Protein AF-A0A6A2FQJ4-F1 (afdb_monomer_lite)

Secondary structure (DSSP, 8-state):
--SHHHHHHHHHHHHHHHS----TT-----TTTT--------EEEEPP-TTGGG-TTT-S-EE-SEEETTSEEEEEPPSS-SEEEEEETTEEEEE-SSEEEEE-SS--EEEEEEEEEE----TTT-TT--SEEEEEEEEEEE---TT-GGG-TT-EEEEEEESSSTT-EEEEEEEEETTTTEEEEE-----TT--SEEEE-SSB--EEEEETTEEEEE--B--B-TTSEEEEEEEEB-SSS--EEEEEEEE----

Foldseek 3Di:
DPPVVVVVVVVVVVVVVVVPPPVPPPPPPPPQPPDDDDPDAKFWWFAQPPCCVVPPDDDRTDGAQEDELAGKIKIAADPQFPWKAKDKAPRGRVDTDNIDIDHHNAWPFKMKIKMWTAHDFPCVNPVPGPRIDMHIDIHTHDHFCQQPCQPPLQAAKFWFDWPVRPRDIFIKGWHADNVVRFIWIARPDDDVFDDRTFTADGLQGWGWDDDPFWTFTFGFHFGCHPQRKGKGWTWTCGPDRDIDTTTTTGRGDGD

Structure (mmCIF, N/CA/C/O backbone):
data_AF-A0A6A2FQJ4-F1
#
_entry.id   AF-A0A6A2FQJ4-F1
#
loop_
_atom_site.group_PDB
_atom_site.id
_atom_site.type_symbol
_atom_site.label_atom_id
_atom_site.label_alt_id
_atom_site.label_comp_id
_atom_site.label_asym_id
_atom_site.label_entity_id
_atom_site.label_seq_id
_atom_site.pdbx_PDB_ins_code
_atom_site.Cartn_x
_atom_site.Cartn_y
_atom_site.Cartn_z
_atom_site.occupancy
_atom_site.B_iso_or_equiv
_atom_site.auth_seq_id
_atom_site.auth_comp_id
_atom_site.auth_asym_id
_atom_site.auth_atom_id
_atom_site.pdbx_PDB_model_num
ATOM 1 N N . MET A 1 1 ? -86.679 31.285 -2.580 1.00 52.25 1 MET A N 1
ATOM 2 C CA . MET A 1 1 ? -85.971 31.043 -1.299 1.00 52.25 1 MET A CA 1
ATOM 3 C C . MET A 1 1 ? -85.397 29.621 -1.117 1.00 52.25 1 MET A C 1
ATOM 5 O O . MET A 1 1 ? -84.844 29.358 -0.065 1.00 52.25 1 MET A O 1
ATOM 9 N N . LYS A 1 2 ? -85.418 28.712 -2.115 1.00 51.59 2 LYS A N 1
ATOM 10 C CA . LYS A 1 2 ? -84.884 27.331 -1.966 1.00 51.59 2 LYS A CA 1
ATOM 11 C C . LYS A 1 2 ? -83.391 27.139 -2.310 1.00 51.59 2 LYS A C 1
ATOM 13 O O . LYS A 1 2 ? -82.840 26.091 -2.012 1.00 51.59 2 LYS A O 1
ATOM 18 N N . LYS A 1 3 ? -82.723 28.130 -2.920 1.00 51.97 3 LYS A N 1
ATOM 19 C CA . LYS A 1 3 ? -81.308 28.018 -3.341 1.00 51.97 3 LYS A CA 1
ATOM 20 C C . LYS A 1 3 ? -80.287 28.415 -2.261 1.00 51.97 3 LYS A C 1
ATOM 22 O O . LYS A 1 3 ? -79.132 28.033 -2.373 1.00 51.97 3 LYS A O 1
ATOM 27 N N . LEU A 1 4 ? -80.706 29.129 -1.211 1.00 47.09 4 LEU A N 1
ATOM 28 C CA . LEU A 1 4 ? -79.798 29.609 -0.158 1.00 47.09 4 LEU A CA 1
ATOM 29 C C . LEU A 1 4 ? -79.495 28.529 0.900 1.00 47.09 4 LEU A C 1
ATOM 31 O O . LEU A 1 4 ? -78.390 28.476 1.428 1.00 47.09 4 LEU A O 1
ATOM 35 N N . SER A 1 5 ? -80.436 27.611 1.149 1.00 52.94 5 SER A N 1
ATOM 36 C CA . SER A 1 5 ? -80.265 26.524 2.127 1.00 52.94 5 SER A CA 1
ATOM 37 C C . SER A 1 5 ? -79.313 25.418 1.659 1.00 52.94 5 SER A C 1
ATOM 39 O O . SER A 1 5 ? -78.669 24.787 2.487 1.00 52.94 5 SER A O 1
ATOM 41 N N . VAL A 1 6 ? -79.173 25.199 0.346 1.00 57.91 6 VAL A N 1
ATOM 42 C CA . VAL A 1 6 ? -78.272 24.162 -0.199 1.00 57.91 6 VAL A CA 1
ATOM 43 C C . VAL A 1 6 ? -76.804 24.605 -0.133 1.00 57.91 6 VAL A C 1
ATOM 45 O O . VAL A 1 6 ? -75.925 23.785 0.119 1.00 57.91 6 VAL A O 1
ATOM 48 N N . LEU A 1 7 ? -76.533 25.908 -0.276 1.00 55.91 7 LEU A N 1
ATOM 49 C CA . LEU A 1 7 ? -75.171 26.453 -0.235 1.00 55.91 7 LEU A CA 1
ATOM 50 C C . LEU A 1 7 ? -74.576 26.434 1.187 1.00 55.91 7 LEU A C 1
ATOM 52 O O . LEU A 1 7 ? -73.391 26.163 1.361 1.00 55.91 7 LEU A O 1
ATOM 56 N N . LEU A 1 8 ? -75.406 26.663 2.212 1.00 56.53 8 LEU A N 1
ATOM 57 C CA . LEU A 1 8 ? -74.969 26.655 3.615 1.00 56.53 8 LEU A CA 1
ATOM 58 C C . LEU A 1 8 ? -74.652 25.243 4.136 1.00 56.53 8 LEU A C 1
ATOM 60 O O . LEU A 1 8 ? -73.748 25.079 4.956 1.00 56.53 8 LEU A O 1
ATOM 64 N N . ILE A 1 9 ? -75.353 24.222 3.629 1.00 59.34 9 ILE A N 1
ATOM 65 C CA . ILE A 1 9 ? -75.093 22.815 3.969 1.00 59.34 9 ILE A CA 1
ATOM 66 C C . ILE A 1 9 ? -73.802 22.329 3.288 1.00 59.34 9 ILE A C 1
ATOM 68 O O . ILE A 1 9 ? -73.010 21.627 3.911 1.00 59.34 9 ILE A O 1
ATOM 72 N N . LEU A 1 10 ? -73.517 22.763 2.052 1.00 56.28 10 LEU A N 1
ATOM 73 C CA . LEU A 1 10 ? -72.263 22.402 1.377 1.00 56.28 10 LEU A CA 1
ATOM 74 C C . LEU A 1 10 ? -71.023 22.998 2.067 1.00 56.28 10 LEU A C 1
ATOM 76 O O . LEU A 1 10 ? -70.012 22.311 2.184 1.00 56.28 10 LEU A O 1
ATOM 80 N N . CYS A 1 11 ? -71.107 24.240 2.562 1.00 57.22 11 CYS A N 1
ATOM 81 C CA . CYS A 1 11 ? -70.005 24.878 3.295 1.00 57.22 11 CYS A CA 1
ATOM 82 C C . CYS A 1 11 ? -69.771 24.284 4.691 1.00 57.22 11 CYS A C 1
ATOM 84 O O . CYS A 1 11 ? -68.644 24.278 5.174 1.00 57.22 11 CYS A O 1
ATOM 86 N N . THR A 1 12 ? -70.807 23.776 5.362 1.00 57.75 12 THR A N 1
ATOM 87 C CA . THR A 1 12 ? -70.639 23.160 6.690 1.00 57.75 12 THR A CA 1
ATOM 88 C C . THR A 1 12 ? -70.089 21.739 6.599 1.00 57.75 12 THR A C 1
ATOM 90 O O . THR A 1 12 ? -69.267 21.359 7.430 1.00 57.75 12 THR A O 1
ATOM 93 N N . VAL A 1 13 ? -70.441 20.980 5.556 1.00 58.97 13 VAL A N 1
ATOM 94 C CA . VAL A 1 13 ? -69.863 19.647 5.317 1.00 58.97 13 VAL A CA 1
ATOM 95 C C . VAL A 1 13 ? -68.376 19.741 4.945 1.00 58.97 13 VAL A C 1
ATOM 97 O O . VAL A 1 13 ? -67.581 18.955 5.455 1.00 58.97 13 VAL A O 1
ATOM 100 N N . SER A 1 14 ? -67.952 20.731 4.151 1.00 57.91 14 SER A N 1
ATOM 101 C CA . SER A 1 14 ? -66.532 20.907 3.792 1.00 57.91 14 SER A CA 1
ATOM 102 C C . SER A 1 14 ? -65.644 21.359 4.962 1.00 57.91 14 SER A C 1
ATOM 104 O O . SER A 1 14 ? -64.485 20.951 5.033 1.00 57.91 14 SER A O 1
ATOM 106 N N . LEU A 1 15 ? -66.181 22.112 5.930 1.00 57.12 15 LEU A N 1
ATOM 107 C CA . LEU A 1 15 ? -65.459 22.473 7.159 1.00 57.12 15 LEU A CA 1
ATOM 108 C C . LEU A 1 15 ? -65.271 21.288 8.128 1.00 57.12 15 LEU A C 1
ATOM 110 O O . LEU A 1 15 ? -64.260 21.240 8.829 1.00 57.12 15 LEU A O 1
ATOM 114 N N . PHE A 1 16 ? -66.174 20.299 8.129 1.00 55.62 16 PHE A N 1
ATOM 115 C CA . PHE A 1 16 ? -66.009 19.077 8.931 1.00 55.62 16 PHE A CA 1
ATOM 116 C C . PHE A 1 16 ? -64.955 18.114 8.358 1.00 55.62 16 PHE A C 1
ATOM 118 O O . PHE A 1 16 ? -64.280 17.429 9.127 1.00 55.62 16 PHE A O 1
ATOM 125 N N . PHE A 1 17 ? -64.747 18.092 7.035 1.00 55.38 17 PHE A N 1
ATOM 126 C CA . PHE A 1 17 ? -63.688 17.277 6.421 1.00 55.38 17 PHE A CA 1
ATOM 127 C C . PHE A 1 17 ? -62.272 17.827 6.663 1.00 55.38 17 PHE A C 1
ATOM 129 O O . PHE A 1 17 ? -61.323 17.048 6.674 1.00 55.38 17 PHE A O 1
ATOM 136 N N . LEU A 1 18 ? -62.116 19.128 6.933 1.00 53.97 18 LEU A N 1
ATOM 137 C CA . LEU A 1 18 ? -60.808 19.730 7.231 1.00 53.97 18 LEU A CA 1
ATOM 138 C C . LEU A 1 18 ? -60.342 19.519 8.682 1.00 53.97 18 LEU A C 1
ATOM 140 O O . LEU A 1 18 ? -59.146 19.583 8.945 1.00 53.97 18 LEU A O 1
ATOM 144 N N . GLN A 1 19 ? -61.243 19.224 9.628 1.00 54.06 19 GLN A N 1
ATOM 145 C CA . GLN A 1 19 ? -60.862 18.974 11.029 1.00 54.06 19 GLN A CA 1
ATOM 146 C C . GLN A 1 19 ? -60.468 17.519 11.325 1.00 54.06 19 GLN A C 1
ATOM 148 O O . GLN A 1 19 ? -59.991 17.233 12.424 1.00 54.06 19 GLN A O 1
ATOM 153 N N . ASN A 1 20 ? -60.646 16.597 10.370 1.00 50.78 20 ASN A N 1
ATOM 154 C CA . ASN A 1 20 ? -60.347 15.177 10.576 1.00 50.78 20 ASN A CA 1
ATOM 155 C C . ASN A 1 20 ? -59.036 14.702 9.931 1.00 50.78 20 ASN A C 1
ATOM 157 O O . ASN A 1 20 ? -58.675 13.538 10.092 1.00 50.78 20 ASN A O 1
ATOM 161 N N . CYS A 1 21 ? -58.264 15.604 9.319 1.00 58.38 21 CYS A N 1
ATOM 162 C CA . CYS A 1 21 ? -56.831 15.394 9.112 1.00 58.38 21 CYS A CA 1
ATOM 163 C C . CYS A 1 21 ? -56.087 15.636 10.435 1.00 58.38 21 CYS A C 1
ATOM 165 O O . CYS A 1 21 ? -55.248 16.522 10.555 1.00 58.38 21 CYS A O 1
ATOM 167 N N . LYS A 1 22 ? -56.413 14.853 11.470 1.00 51.12 22 LYS A N 1
ATOM 168 C CA . LYS A 1 22 ? -55.392 14.531 12.464 1.00 51.12 22 LYS A CA 1
ATOM 169 C C . LYS A 1 22 ? -54.407 13.663 11.706 1.00 51.12 22 LYS A C 1
ATOM 171 O O . LYS A 1 22 ? -54.792 12.558 11.329 1.00 51.12 22 LYS A O 1
ATOM 176 N N . ASP A 1 23 ? -53.202 14.170 11.467 1.00 55.44 23 ASP A N 1
ATOM 177 C CA . ASP A 1 23 ? -52.057 13.386 11.006 1.00 55.44 23 ASP A CA 1
ATOM 178 C C . ASP A 1 23 ? -51.846 12.222 11.984 1.00 55.44 23 ASP A C 1
ATOM 180 O O . ASP A 1 23 ? -51.101 12.306 12.961 1.00 55.44 23 ASP A O 1
ATOM 184 N N . LYS A 1 24 ? -52.600 11.142 11.770 1.00 49.41 24 LYS A N 1
ATOM 185 C CA . LYS A 1 24 ? -52.588 9.939 12.598 1.00 49.41 24 LYS A CA 1
ATOM 186 C C . LYS A 1 24 ? -51.333 9.109 12.374 1.00 49.41 24 LYS A C 1
ATOM 188 O O . LYS A 1 24 ? -51.095 8.207 13.160 1.00 49.41 24 LYS A O 1
ATOM 193 N N . ASP A 1 25 ? -50.502 9.489 11.409 1.00 52.78 25 ASP A N 1
ATOM 194 C CA . ASP A 1 25 ? -49.262 8.806 11.074 1.00 52.78 25 ASP A CA 1
ATOM 195 C C . ASP A 1 25 ? -48.102 9.797 10.934 1.00 52.78 25 ASP A C 1
ATOM 197 O O . ASP A 1 25 ? -47.294 9.705 10.011 1.00 52.78 25 ASP A O 1
ATOM 201 N N . SER A 1 26 ? -47.943 10.723 11.889 1.00 55.56 26 SER A N 1
ATOM 202 C CA . SER A 1 26 ? -46.583 11.197 12.175 1.00 55.56 26 SER A CA 1
ATOM 203 C C . SER A 1 26 ? -45.839 10.048 12.855 1.00 55.56 26 SER A C 1
ATOM 205 O O . SER A 1 26 ? -45.642 10.024 14.070 1.00 55.56 26 SER A O 1
ATOM 207 N N . VAL A 1 27 ? -45.479 9.035 12.057 1.00 62.53 27 VAL A N 1
ATOM 208 C CA . VAL A 1 27 ? -44.474 8.043 12.423 1.00 62.53 27 VAL A CA 1
ATOM 209 C C . VAL A 1 27 ? -43.318 8.860 12.969 1.00 62.53 27 VAL A C 1
ATOM 211 O O . VAL A 1 27 ? -42.709 9.632 12.226 1.00 62.53 27 VAL A O 1
ATOM 214 N N . LYS A 1 28 ? -43.082 8.782 14.286 1.00 65.94 28 LYS A N 1
ATOM 215 C CA . LYS A 1 28 ? -41.934 9.453 14.893 1.00 65.94 28 LYS A CA 1
ATOM 216 C C . LYS A 1 28 ? -40.729 9.059 14.044 1.00 65.94 28 LYS A C 1
ATOM 218 O O . LYS A 1 28 ? -40.517 7.851 13.900 1.00 65.94 28 LYS A O 1
ATOM 223 N N . PRO A 1 29 ? -39.990 10.023 13.464 1.00 76.31 29 PRO A N 1
ATOM 224 C CA . PRO A 1 29 ? -38.824 9.698 12.663 1.00 76.31 29 PRO A CA 1
ATOM 225 C C . PRO A 1 29 ? -37.952 8.766 13.493 1.00 76.31 29 PRO A C 1
ATOM 227 O O . PRO A 1 29 ? -37.607 9.109 14.625 1.00 76.31 29 PRO A O 1
ATOM 230 N N . ASN A 1 30 ? -37.690 7.558 12.992 1.00 80.88 30 ASN A N 1
ATOM 231 C CA . ASN A 1 30 ? -36.818 6.629 13.692 1.00 80.88 30 ASN A CA 1
ATOM 232 C C . ASN A 1 30 ? -35.434 7.301 13.767 1.00 80.88 30 ASN A C 1
ATOM 234 O O . ASN A 1 30 ? -34.811 7.472 12.718 1.00 80.88 30 ASN A O 1
ATOM 238 N N . PRO A 1 31 ? -34.938 7.683 14.961 1.00 82.50 31 PRO A N 1
ATOM 239 C CA . PRO A 1 31 ? -33.678 8.419 15.097 1.00 82.50 31 PRO A CA 1
ATOM 240 C C . PRO A 1 31 ? -32.458 7.608 14.628 1.00 82.50 31 PRO A C 1
ATOM 242 O O . PRO A 1 31 ? -31.364 8.154 14.488 1.00 82.50 31 PRO A O 1
ATOM 245 N N . CYS A 1 32 ? -32.654 6.313 14.370 1.00 88.25 32 CYS A N 1
ATOM 246 C CA . CYS A 1 32 ? -31.643 5.367 13.930 1.00 88.25 32 CYS A CA 1
ATOM 247 C C . CYS A 1 32 ? -31.741 4.998 12.444 1.00 88.25 32 CYS A C 1
ATOM 249 O O . CYS A 1 32 ? -30.909 4.226 11.981 1.00 88.25 32 CYS A O 1
ATOM 251 N N . ALA A 1 33 ? -32.716 5.529 11.692 1.00 84.25 33 ALA A N 1
ATOM 252 C CA . ALA A 1 33 ? -32.930 5.161 10.286 1.00 84.25 33 ALA A CA 1
ATOM 253 C C . ALA A 1 33 ? -31.710 5.442 9.391 1.00 84.25 33 ALA A C 1
ATOM 255 O O . ALA A 1 33 ? -31.390 4.633 8.525 1.00 84.25 33 ALA A O 1
ATOM 256 N N . ASP A 1 34 ? -30.999 6.540 9.659 1.00 84.50 34 ASP A N 1
ATOM 257 C CA . ASP A 1 34 ? -29.827 6.967 8.881 1.00 84.50 34 ASP A CA 1
ATOM 258 C C . ASP A 1 34 ? -28.498 6.677 9.595 1.00 84.50 34 ASP A C 1
ATOM 260 O O . ASP A 1 34 ? -27.424 7.065 9.128 1.00 84.50 34 ASP A O 1
ATOM 264 N N . LYS A 1 35 ? -28.540 6.028 10.765 1.00 83.00 35 LYS A N 1
ATOM 265 C CA . LYS A 1 35 ? -27.321 5.661 11.486 1.00 83.00 35 LYS A CA 1
ATOM 266 C C . LYS A 1 35 ? -26.746 4.405 10.852 1.00 83.00 35 LYS A C 1
ATOM 268 O O . LYS A 1 35 ? -27.436 3.407 10.685 1.00 83.00 35 LYS A O 1
ATOM 273 N N . GLN A 1 36 ? -25.462 4.453 10.531 1.00 81.38 36 GLN A N 1
ATOM 274 C CA . GLN A 1 36 ? -24.694 3.301 10.085 1.00 81.38 36 GLN A CA 1
ATOM 275 C C . GLN A 1 36 ? -23.440 3.200 10.942 1.00 81.38 36 GLN A C 1
ATOM 277 O O . GLN A 1 36 ? -22.842 4.216 11.303 1.00 81.38 36 GLN A O 1
ATOM 282 N N . ILE A 1 37 ? -23.051 1.969 11.269 1.00 76.44 37 ILE A N 1
ATOM 283 C CA . ILE A 1 37 ? -21.723 1.699 11.814 1.00 76.44 37 ILE A CA 1
ATOM 284 C C . ILE A 1 37 ? -20.706 2.174 10.762 1.00 76.44 37 ILE A C 1
ATOM 286 O O . ILE A 1 37 ? -20.880 1.825 9.592 1.00 76.44 37 ILE A O 1
ATOM 290 N N . PRO A 1 38 ? -19.698 2.993 11.123 1.00 72.31 38 PRO A N 1
ATOM 291 C CA . PRO A 1 38 ? -18.708 3.477 10.169 1.00 72.31 38 PRO A CA 1
ATOM 292 C C . PRO A 1 38 ? -18.067 2.315 9.404 1.00 72.31 38 PRO A C 1
ATOM 294 O O . PRO A 1 38 ? -17.340 1.506 9.972 1.00 72.31 38 PRO A O 1
ATOM 297 N N . LEU A 1 39 ? -18.337 2.237 8.101 1.00 67.75 39 LEU A N 1
ATOM 298 C CA . LEU A 1 39 ? -17.682 1.297 7.197 1.00 67.75 39 LEU A CA 1
ATOM 299 C C . LEU A 1 39 ? -16.388 1.948 6.703 1.00 67.75 39 LEU A C 1
ATOM 301 O O . LEU A 1 39 ? -16.348 2.579 5.649 1.00 67.75 39 LEU A O 1
ATOM 305 N N . GLY A 1 40 ? -15.346 1.868 7.526 1.00 78.00 40 GLY A N 1
ATOM 306 C CA . GLY A 1 40 ? -13.976 2.159 7.112 1.00 78.00 40 GLY A CA 1
ATOM 307 C C . GLY A 1 40 ? -13.259 0.894 6.643 1.00 78.00 40 GLY A C 1
ATOM 308 O O . GLY A 1 40 ? -13.693 -0.216 6.930 1.00 78.00 40 GLY A O 1
ATOM 309 N N . ASP A 1 41 ? -12.137 1.058 5.953 1.00 90.88 41 ASP A N 1
ATOM 310 C CA . ASP A 1 41 ? -11.158 -0.010 5.741 1.00 90.88 41 ASP A CA 1
ATOM 311 C C . ASP A 1 41 ? -9.758 0.571 5.978 1.00 90.88 41 ASP A C 1
ATOM 313 O O . ASP A 1 41 ? -9.567 1.793 5.961 1.00 90.88 41 ASP A O 1
ATOM 317 N N . ILE A 1 42 ? -8.780 -0.294 6.228 1.00 94.31 42 ILE A N 1
ATOM 318 C CA . ILE A 1 42 ? -7.376 0.107 6.296 1.00 94.31 42 ILE A CA 1
ATOM 319 C C . ILE A 1 42 ? -6.782 0.189 4.896 1.00 94.31 42 ILE A C 1
ATOM 321 O O . ILE A 1 42 ? -7.117 -0.597 4.013 1.00 94.31 42 ILE A O 1
ATOM 325 N N . ILE A 1 43 ? -5.847 1.111 4.701 1.00 93.00 43 ILE A N 1
ATOM 326 C CA . ILE A 1 43 ? -5.092 1.227 3.454 1.00 93.00 43 ILE A CA 1
ATOM 327 C C . ILE A 1 43 ? -3.641 0.859 3.751 1.00 93.00 43 ILE A C 1
ATOM 329 O O . ILE A 1 43 ? -3.031 1.391 4.681 1.00 93.00 43 ILE A O 1
ATOM 333 N N . LEU A 1 44 ? -3.107 -0.068 2.961 1.00 92.00 44 LEU A N 1
ATOM 334 C CA . LEU A 1 44 ? -1.692 -0.420 2.939 1.00 92.00 44 LEU A CA 1
ATOM 335 C C . LEU A 1 44 ? -1.114 0.197 1.681 1.00 92.00 44 LEU A C 1
ATOM 337 O O . LEU A 1 44 ? -1.581 -0.121 0.595 1.00 92.00 44 LEU A O 1
ATOM 341 N N . ALA A 1 45 ? -0.171 1.118 1.815 1.00 87.81 45 ALA A N 1
ATOM 342 C CA . ALA A 1 45 ? 0.280 1.903 0.686 1.00 87.81 45 ALA A CA 1
ATOM 343 C C . ALA A 1 45 ? 1.783 2.141 0.676 1.00 87.81 45 ALA A C 1
ATOM 345 O O . ALA A 1 45 ? 2.434 2.202 1.714 1.00 87.81 45 ALA A O 1
ATOM 346 N N . GLU A 1 46 ? 2.314 2.351 -0.517 1.00 81.25 46 GLU A N 1
ATOM 347 C CA . GLU A 1 46 ? 3.653 2.876 -0.723 1.00 81.25 46 GLU A CA 1
ATOM 348 C C . GLU A 1 46 ? 3.560 4.375 -1.030 1.00 81.25 46 GLU A C 1
ATOM 350 O O . GLU A 1 46 ? 2.667 4.825 -1.762 1.00 81.25 46 GLU A O 1
ATOM 355 N N . LYS A 1 47 ? 4.489 5.159 -0.476 1.00 75.25 47 LYS A N 1
ATOM 356 C CA . LYS A 1 47 ? 4.711 6.532 -0.925 1.00 75.25 47 LYS A CA 1
ATOM 357 C C . LYS A 1 47 ? 5.753 6.510 -2.049 1.00 75.25 47 LYS A C 1
ATOM 359 O O . LYS A 1 47 ? 6.841 5.981 -1.820 1.00 75.25 47 LYS A O 1
ATOM 364 N N . PRO A 1 48 ? 5.474 7.092 -3.233 1.00 61.62 48 PRO A N 1
ATOM 365 C CA . PRO A 1 48 ? 6.493 7.277 -4.259 1.00 61.62 48 PRO A CA 1
ATOM 366 C C . PRO A 1 48 ? 7.718 7.951 -3.649 1.00 61.62 48 PRO A C 1
ATOM 368 O O . PRO A 1 48 ? 7.569 8.947 -2.952 1.00 61.62 48 PRO A O 1
ATOM 371 N N . GLY A 1 49 ? 8.908 7.388 -3.879 1.00 62.50 49 GLY A N 1
ATOM 372 C CA . GLY A 1 49 ? 10.170 7.883 -3.324 1.00 62.50 49 GLY A CA 1
ATOM 373 C C . GLY A 1 49 ? 10.578 9.272 -3.844 1.00 62.50 49 GLY A C 1
ATOM 374 O O . GLY A 1 49 ? 9.804 10.223 -3.826 1.00 62.50 49 GLY A O 1
ATOM 375 N N . LEU A 1 50 ? 11.817 9.407 -4.327 1.00 53.09 50 LEU A N 1
ATOM 376 C CA . LEU A 1 50 ? 12.476 10.682 -4.689 1.00 53.09 50 LEU A CA 1
ATOM 377 C C . LEU A 1 50 ? 11.735 11.579 -5.709 1.00 53.09 50 LEU A C 1
ATOM 379 O O . LEU A 1 50 ? 12.165 12.702 -5.954 1.00 53.09 50 LEU A O 1
ATOM 383 N N . PHE A 1 51 ? 10.628 11.113 -6.285 1.00 53.94 51 PHE A N 1
ATOM 384 C CA . PHE A 1 51 ? 9.833 11.827 -7.282 1.00 53.94 51 PHE A CA 1
ATOM 385 C C . PHE A 1 51 ? 8.456 12.276 -6.778 1.00 53.94 51 PHE A C 1
ATOM 387 O O . PHE A 1 51 ? 7.680 12.808 -7.569 1.00 53.94 51 PHE A O 1
ATOM 394 N N . ALA A 1 52 ? 8.143 12.118 -5.484 1.00 53.84 52 ALA A N 1
ATOM 395 C CA . ALA A 1 52 ? 6.874 12.569 -4.896 1.00 53.84 52 ALA A CA 1
ATOM 396 C C . ALA A 1 52 ? 6.548 14.039 -5.223 1.00 53.84 52 ALA A C 1
ATOM 398 O O . ALA A 1 52 ? 5.400 14.371 -5.514 1.00 53.84 52 ALA A O 1
ATOM 399 N N . ASP A 1 53 ? 7.566 14.904 -5.264 1.00 55.09 53 ASP A N 1
ATOM 400 C CA . ASP A 1 53 ? 7.415 16.329 -5.581 1.00 55.09 53 ASP A CA 1
ATOM 401 C C . ASP A 1 53 ? 6.977 16.599 -7.031 1.00 55.09 53 ASP A C 1
ATOM 403 O O . ASP A 1 53 ? 6.497 17.694 -7.335 1.00 55.09 53 ASP A O 1
ATOM 407 N N . TRP A 1 54 ? 7.139 15.628 -7.939 1.00 52.50 54 TRP A N 1
ATOM 408 C CA . TRP A 1 54 ? 6.717 15.739 -9.341 1.00 52.50 54 TRP A CA 1
ATOM 409 C C . TRP A 1 54 ? 5.248 15.304 -9.509 1.00 52.50 54 TRP A C 1
ATOM 411 O O . TRP A 1 54 ? 4.601 15.693 -10.478 1.00 52.50 54 TRP A O 1
ATOM 421 N N . TYR A 1 55 ? 4.678 14.604 -8.520 1.00 53.47 55 TYR A N 1
ATOM 422 C CA . TYR A 1 55 ? 3.283 14.148 -8.462 1.00 53.47 55 TYR A CA 1
ATOM 423 C C . TYR A 1 55 ? 2.361 15.120 -7.707 1.00 53.47 55 TYR A C 1
ATOM 425 O O . TYR A 1 55 ? 1.482 14.701 -6.953 1.00 53.47 55 TYR A O 1
ATOM 433 N N . LYS A 1 56 ? 2.499 16.433 -7.928 1.00 53.53 56 LYS A N 1
ATOM 434 C CA . LYS A 1 56 ? 1.718 17.493 -7.246 1.00 53.53 56 LYS A CA 1
ATOM 435 C C . LYS A 1 56 ? 0.186 17.453 -7.440 1.00 53.53 56 LYS A C 1
ATOM 437 O O . LYS A 1 56 ? -0.485 18.403 -7.052 1.00 53.53 56 LYS A O 1
ATOM 442 N N . GLY A 1 57 ? -0.380 16.402 -8.035 1.00 52.03 57 GLY A N 1
ATOM 443 C CA . GLY A 1 57 ? -1.768 16.383 -8.492 1.00 52.03 57 GLY A CA 1
ATOM 444 C C . GLY A 1 57 ? -2.700 15.351 -7.865 1.00 52.03 57 GLY A C 1
ATOM 445 O O . GLY A 1 57 ? -3.837 15.708 -7.581 1.00 52.03 57 GLY A O 1
ATOM 446 N N . GLU A 1 58 ? -2.311 14.076 -7.708 1.00 56.28 58 GLU A N 1
ATOM 447 C CA . GLU A 1 58 ? -3.366 13.041 -7.778 1.00 56.28 58 GLU A CA 1
ATOM 448 C C . GLU A 1 58 ? -3.356 11.894 -6.761 1.00 56.28 58 GLU A C 1
ATOM 450 O O . GLU A 1 58 ? -4.397 11.252 -6.644 1.00 56.28 58 GLU A O 1
ATOM 455 N N . LYS A 1 59 ? -2.282 11.645 -5.994 1.00 60.59 59 LYS A N 1
ATOM 456 C CA . LYS A 1 59 ? -2.274 10.750 -4.810 1.00 60.59 59 LYS A CA 1
ATOM 457 C C . LYS A 1 59 ? -0.896 10.753 -4.143 1.00 60.59 59 LYS A C 1
ATOM 459 O O . LYS A 1 59 ? 0.099 10.489 -4.804 1.00 60.59 59 LYS A O 1
ATOM 464 N N . GLU A 1 60 ? -0.840 11.010 -2.834 1.00 68.56 60 GLU A N 1
ATOM 465 C CA . GLU A 1 60 ? 0.404 10.888 -2.045 1.00 68.56 60 GLU A CA 1
ATOM 466 C C . GLU A 1 60 ? 0.772 9.418 -1.767 1.00 68.56 60 GLU A C 1
ATOM 468 O O . GLU A 1 60 ? 1.929 9.102 -1.509 1.00 68.56 60 GLU A O 1
ATOM 473 N N . PHE A 1 61 ? -0.208 8.515 -1.846 1.00 74.75 61 PHE A N 1
ATOM 474 C CA . PHE A 1 61 ? -0.082 7.110 -1.477 1.00 74.75 61 PHE A CA 1
ATOM 475 C C . PHE A 1 61 ? -0.751 6.218 -2.518 1.00 74.75 61 PHE A C 1
ATOM 477 O O . PHE A 1 61 ? -1.841 6.532 -3.010 1.00 74.75 61 PHE A O 1
ATOM 484 N N . PHE A 1 62 ? -0.124 5.082 -2.806 1.00 74.69 62 PHE A N 1
ATOM 485 C CA . PHE A 1 62 ? -0.650 4.069 -3.714 1.00 74.69 62 PHE A CA 1
ATOM 486 C C . PHE A 1 62 ? -0.882 2.784 -2.945 1.00 74.69 62 PHE A C 1
ATOM 488 O O . PHE A 1 62 ? 0.045 2.278 -2.323 1.00 74.69 62 PHE A O 1
ATOM 495 N N . GLU A 1 63 ? -2.118 2.286 -2.959 1.00 80.94 63 GLU A N 1
ATOM 496 C CA . GLU A 1 63 ? -2.460 1.044 -2.271 1.00 80.94 63 GLU A CA 1
ATOM 497 C C . GLU A 1 63 ? -1.731 -0.141 -2.916 1.00 80.94 63 GLU A C 1
ATOM 499 O O . GLU A 1 63 ? -1.730 -0.274 -4.141 1.00 80.94 63 GLU A O 1
ATOM 504 N N . VAL A 1 64 ? -1.112 -0.979 -2.088 1.00 79.12 64 VAL A N 1
ATOM 505 C CA . VAL A 1 64 ? -0.298 -2.124 -2.502 1.00 79.12 64 VAL A CA 1
ATOM 506 C C . VAL A 1 64 ? -0.649 -3.357 -1.675 1.00 79.12 64 VAL A C 1
ATOM 508 O O . VAL A 1 64 ? -0.985 -3.266 -0.494 1.00 79.12 64 VAL A O 1
ATOM 511 N N . ASP A 1 65 ? -0.534 -4.527 -2.294 1.00 80.56 65 ASP A N 1
ATOM 512 C CA . ASP A 1 65 ? -0.620 -5.840 -1.644 1.00 80.56 65 ASP A CA 1
ATOM 513 C C . ASP A 1 65 ? 0.742 -6.560 -1.599 1.00 80.56 65 ASP A C 1
ATOM 515 O O . ASP A 1 65 ? 0.885 -7.593 -0.940 1.00 80.56 65 ASP A O 1
ATOM 519 N N . LYS A 1 66 ? 1.767 -5.972 -2.228 1.00 82.50 66 LYS A N 1
ATOM 520 C CA . LYS A 1 66 ? 3.164 -6.404 -2.183 1.00 82.50 66 LYS A CA 1
ATOM 521 C C . LYS A 1 66 ? 4.090 -5.209 -1.995 1.00 82.50 66 LYS A C 1
ATOM 523 O O . LYS A 1 66 ? 3.863 -4.154 -2.579 1.00 82.50 66 LYS A O 1
ATOM 528 N N . ILE A 1 67 ? 5.158 -5.379 -1.223 1.00 81.88 67 ILE A N 1
ATOM 529 C CA . ILE A 1 67 ? 6.173 -4.341 -1.021 1.00 81.88 67 ILE A CA 1
ATOM 530 C C . ILE A 1 67 ? 7.572 -4.949 -0.956 1.00 81.88 67 ILE A C 1
ATOM 532 O O . ILE A 1 67 ? 7.763 -6.030 -0.399 1.00 81.88 67 ILE A O 1
ATOM 536 N N . ASN A 1 68 ? 8.566 -4.252 -1.506 1.00 78.56 68 ASN A N 1
ATOM 537 C CA . ASN A 1 68 ? 9.956 -4.659 -1.330 1.00 78.56 68 ASN A CA 1
ATOM 538 C C . ASN A 1 68 ? 10.425 -4.448 0.106 1.00 78.56 68 ASN A C 1
ATOM 540 O O . ASN A 1 68 ? 10.144 -3.419 0.718 1.00 78.56 68 ASN A O 1
ATOM 544 N N . ASP A 1 69 ? 11.283 -5.350 0.567 1.00 75.94 69 ASP A N 1
ATOM 545 C CA . ASP A 1 69 ? 11.984 -5.294 1.852 1.00 75.94 69 ASP A CA 1
ATOM 546 C C . ASP A 1 69 ? 12.981 -4.127 2.022 1.00 75.94 69 ASP A C 1
ATOM 548 O O . ASP A 1 69 ? 13.815 -4.156 2.912 1.00 75.94 69 ASP A O 1
ATOM 552 N N . TYR A 1 70 ? 12.935 -3.121 1.150 1.00 76.81 70 TYR A N 1
ATOM 553 C CA . TYR A 1 70 ? 13.736 -1.896 1.217 1.00 76.81 70 TYR A CA 1
ATOM 554 C C . TYR A 1 70 ? 12.859 -0.635 1.165 1.00 76.81 70 TYR A C 1
ATOM 556 O O . TYR A 1 70 ? 13.356 0.486 1.254 1.00 76.81 70 TYR A O 1
ATOM 564 N N . LEU A 1 71 ? 11.549 -0.807 0.974 1.00 77.56 71 LEU A N 1
ATOM 565 C CA . LEU A 1 71 ? 10.594 0.284 0.844 1.00 77.56 71 LEU A CA 1
ATOM 566 C C . LEU A 1 71 ? 9.788 0.446 2.131 1.00 77.56 71 LEU A C 1
ATOM 568 O O . LEU A 1 71 ? 9.616 -0.484 2.921 1.00 77.56 71 LEU A O 1
ATOM 572 N N . THR A 1 72 ? 9.289 1.662 2.329 1.00 86.38 72 THR A N 1
ATOM 573 C CA . THR A 1 72 ? 8.454 2.012 3.475 1.00 86.38 72 THR A CA 1
ATOM 574 C C . THR A 1 72 ? 7.000 1.666 3.187 1.00 86.38 72 THR A C 1
ATOM 576 O O . THR A 1 72 ? 6.389 2.223 2.273 1.00 86.38 72 THR A O 1
ATOM 579 N N . LEU A 1 73 ? 6.419 0.796 4.011 1.00 90.75 73 LEU A N 1
ATOM 580 C CA . LEU A 1 73 ? 4.984 0.545 4.013 1.00 90.75 73 LEU A CA 1
ATOM 581 C C . LEU A 1 73 ? 4.286 1.579 4.896 1.00 90.75 73 LEU A C 1
ATOM 583 O O . LEU A 1 73 ? 4.560 1.686 6.093 1.00 90.75 73 LEU A O 1
ATOM 587 N N . HIS A 1 74 ? 3.334 2.296 4.317 1.00 93.31 74 HIS A N 1
ATOM 588 C CA . HIS A 1 74 ? 2.416 3.181 5.015 1.00 93.31 74 HIS A CA 1
ATOM 589 C C . HIS A 1 74 ? 1.121 2.432 5.335 1.00 93.31 74 HIS A C 1
ATOM 591 O O . HIS A 1 74 ? 0.450 1.906 4.452 1.00 93.31 74 HIS A O 1
ATOM 597 N N . MET A 1 75 ? 0.759 2.400 6.613 1.00 95.62 75 MET A N 1
ATOM 598 C CA . MET A 1 75 ? -0.483 1.823 7.121 1.00 95.62 75 MET A CA 1
ATOM 599 C C . MET A 1 75 ? -1.390 2.970 7.561 1.00 95.62 75 MET A C 1
ATOM 601 O O . MET A 1 75 ? -1.048 3.723 8.476 1.00 95.62 75 MET A O 1
ATOM 605 N N . ILE A 1 76 ? -2.527 3.133 6.892 1.00 95.62 76 ILE A N 1
ATOM 606 C CA . ILE A 1 76 ? -3.431 4.271 7.077 1.00 95.62 76 ILE A CA 1
ATOM 607 C C . ILE A 1 76 ? -4.754 3.749 7.630 1.00 95.62 76 ILE A C 1
ATOM 609 O O . ILE A 1 76 ? -5.409 2.898 7.023 1.00 95.62 76 ILE A O 1
ATOM 613 N N . GLY A 1 77 ? -5.126 4.252 8.805 1.00 95.56 77 GLY A N 1
ATOM 614 C CA . GLY A 1 77 ? -6.364 3.895 9.487 1.00 95.56 77 GLY A CA 1
ATOM 615 C C . GLY A 1 77 ? -7.518 4.819 9.089 1.00 95.56 77 GLY A C 1
ATOM 616 O O . GLY A 1 77 ? -7.287 6.009 8.828 1.00 95.56 77 GLY A O 1
ATOM 617 N N . PRO A 1 78 ? -8.765 4.314 9.080 1.00 94.69 78 PRO A N 1
ATOM 618 C CA . PRO A 1 78 ? -9.931 5.144 8.809 1.00 94.69 78 PRO A CA 1
ATOM 619 C C . PRO A 1 78 ? -10.051 6.266 9.855 1.00 94.69 78 PRO A C 1
ATOM 621 O O . PRO A 1 78 ? -9.744 6.045 11.027 1.00 94.69 78 PRO A O 1
ATOM 624 N N . PRO A 1 79 ? -10.479 7.479 9.469 1.00 92.19 79 PRO A N 1
ATOM 625 C CA . PRO A 1 79 ? -10.676 8.575 10.413 1.00 92.19 79 PRO A CA 1
ATOM 626 C C . PRO A 1 79 ? -11.888 8.324 11.326 1.00 92.19 79 PRO A C 1
ATOM 628 O O . PRO A 1 79 ? -12.720 7.461 11.063 1.00 92.19 79 PRO A O 1
ATOM 631 N N . GLY A 1 80 ? -12.026 9.129 12.384 1.00 89.94 80 GLY A N 1
ATOM 632 C CA . GLY A 1 80 ? -13.212 9.116 13.257 1.00 89.94 80 GLY A CA 1
ATOM 633 C C . GLY A 1 80 ? -13.127 8.195 14.480 1.00 89.94 80 GLY A C 1
ATOM 634 O O . GLY A 1 80 ? -14.068 8.155 15.272 1.00 89.94 80 GLY A O 1
ATOM 635 N N . TYR A 1 81 ? -12.001 7.510 14.683 1.00 94.62 81 TYR A N 1
ATOM 636 C CA . TYR A 1 81 ? -11.747 6.692 15.870 1.00 94.62 81 TYR A CA 1
ATOM 637 C C . TYR A 1 81 ? -10.959 7.456 16.943 1.00 94.62 81 TYR A C 1
ATOM 639 O O . TYR A 1 81 ? -10.167 8.353 16.647 1.00 94.62 81 TYR A O 1
ATOM 647 N N . LYS A 1 82 ? -11.178 7.083 18.209 1.00 95.75 82 LYS A N 1
ATOM 648 C CA . LYS A 1 82 ? -10.517 7.633 19.404 1.00 95.75 82 LYS A CA 1
ATOM 649 C C . LYS A 1 82 ? -9.147 7.013 19.657 1.00 95.75 82 LYS A C 1
ATOM 651 O O . LYS A 1 82 ? -8.263 7.688 20.176 1.00 95.75 82 LYS A O 1
ATOM 656 N N . SER A 1 83 ? -8.978 5.734 19.331 1.00 97.00 83 SER A N 1
ATOM 657 C CA . SER A 1 83 ? -7.692 5.048 19.448 1.00 97.00 83 SER A 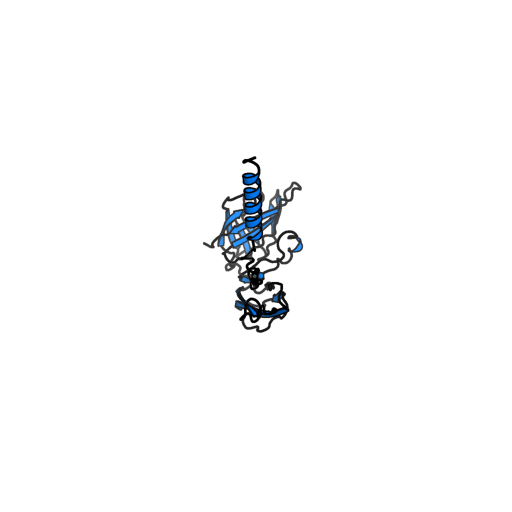CA 1
ATOM 658 C C . SER A 1 83 ? -7.491 4.043 18.326 1.00 97.00 83 SER A C 1
ATOM 660 O O . SER A 1 83 ? -8.452 3.559 17.726 1.00 97.00 83 SER A O 1
ATOM 662 N N . TYR A 1 84 ? -6.220 3.744 18.074 1.00 98.06 84 TYR A N 1
ATOM 663 C CA . TYR A 1 84 ? -5.751 2.824 17.050 1.00 98.06 84 TYR A CA 1
ATOM 664 C C . TYR A 1 84 ? -4.729 1.891 17.692 1.00 98.06 84 TYR A C 1
ATOM 666 O O . TYR A 1 84 ? -4.004 2.294 18.603 1.00 98.06 84 TYR A O 1
ATOM 674 N N . ARG A 1 85 ? -4.677 0.644 17.235 1.00 98.19 85 ARG A N 1
ATOM 675 C CA . ARG A 1 85 ? -3.714 -0.360 17.687 1.00 98.19 85 ARG A CA 1
ATOM 676 C C . ARG A 1 85 ? -3.372 -1.272 16.518 1.00 98.19 85 ARG A C 1
ATOM 678 O O . ARG A 1 85 ? -4.151 -2.152 16.150 1.00 98.19 85 ARG A O 1
ATOM 685 N N . TRP A 1 86 ? -2.220 -1.012 15.915 1.00 98.38 86 TRP A N 1
ATOM 686 C CA . TRP A 1 86 ? -1.701 -1.750 14.773 1.00 98.38 86 TRP A CA 1
ATOM 687 C C . TRP A 1 86 ? -0.942 -2.994 15.216 1.00 98.38 86 TRP A C 1
ATOM 689 O O . TRP A 1 86 ? -0.240 -2.994 16.224 1.00 98.38 86 TRP A O 1
ATOM 699 N N . SER A 1 87 ? -1.050 -4.060 14.438 1.00 98.00 87 SER A N 1
ATOM 700 C CA . SER A 1 87 ? -0.209 -5.250 14.537 1.00 98.00 87 SER A CA 1
ATOM 701 C C . SER A 1 87 ? 0.135 -5.732 13.135 1.00 98.00 87 SER A C 1
ATOM 703 O O . SER A 1 87 ? -0.706 -5.668 12.239 1.00 98.00 87 SER A O 1
ATOM 705 N N . ILE A 1 88 ? 1.356 -6.214 12.935 1.00 96.50 88 ILE A N 1
ATOM 706 C CA . ILE A 1 88 ? 1.823 -6.689 11.631 1.00 96.50 88 ILE A CA 1
ATOM 707 C C . ILE A 1 88 ? 2.697 -7.930 11.802 1.00 96.50 88 ILE A C 1
ATOM 709 O O . ILE A 1 88 ? 3.725 -7.900 12.475 1.00 96.50 88 ILE A O 1
ATOM 713 N N . GLY A 1 89 ? 2.274 -9.047 11.207 1.00 94.56 89 GLY A N 1
ATOM 714 C CA . GLY A 1 89 ? 2.933 -10.336 11.404 1.00 94.56 89 GLY A CA 1
ATOM 715 C C . GLY A 1 89 ? 2.990 -10.711 12.888 1.00 94.56 89 GLY A C 1
ATOM 716 O O . GLY A 1 89 ? 1.958 -10.811 13.549 1.00 94.56 89 GLY A O 1
ATOM 717 N N . SER A 1 90 ? 4.203 -10.901 13.408 1.00 93.12 90 SER A N 1
ATOM 718 C CA . SER A 1 90 ? 4.470 -11.168 14.828 1.00 93.12 90 SER A CA 1
ATOM 719 C C . SER A 1 90 ? 4.607 -9.905 15.690 1.00 93.12 90 SER A C 1
ATOM 721 O O . SER A 1 90 ? 4.645 -10.011 16.916 1.00 93.12 90 SER A O 1
ATOM 723 N N . MET A 1 91 ? 4.669 -8.713 15.087 1.00 93.88 91 MET A N 1
ATOM 724 C CA . MET A 1 91 ? 4.778 -7.444 15.807 1.00 93.88 91 MET A CA 1
ATOM 725 C C . MET A 1 91 ? 3.401 -7.017 16.312 1.00 93.88 91 MET A C 1
ATOM 727 O O . MET A 1 91 ? 2.626 -6.363 15.609 1.00 93.88 91 MET A O 1
ATOM 731 N N . ILE A 1 92 ? 3.099 -7.419 17.542 1.00 92.94 92 ILE A N 1
ATOM 732 C CA . ILE A 1 92 ? 1.899 -7.002 18.264 1.00 92.94 92 ILE A CA 1
ATOM 733 C C . ILE A 1 92 ? 2.105 -5.579 18.791 1.00 92.94 92 ILE A C 1
ATOM 735 O O . ILE A 1 92 ? 3.180 -5.240 19.273 1.00 92.94 92 ILE A O 1
ATOM 739 N N . ASP A 1 93 ? 1.066 -4.753 18.693 1.00 91.62 93 ASP A N 1
ATOM 740 C CA . ASP A 1 93 ? 1.028 -3.370 19.206 1.00 91.62 93 ASP A CA 1
ATOM 741 C C . ASP A 1 93 ? 2.096 -2.452 18.630 1.00 91.62 93 ASP A C 1
ATOM 743 O O . ASP A 1 93 ? 2.595 -1.544 19.292 1.00 91.62 93 ASP A O 1
ATOM 747 N N . TYR A 1 94 ? 2.408 -2.675 17.358 1.00 94.50 94 TYR A N 1
ATOM 748 C CA . TYR A 1 94 ? 3.423 -1.945 16.621 1.00 94.50 94 TYR A CA 1
ATOM 749 C C . TYR A 1 94 ? 3.261 -0.418 16.709 1.00 94.50 94 TYR A C 1
ATOM 751 O O . TYR A 1 94 ? 4.241 0.315 16.831 1.00 94.50 94 TYR A O 1
ATOM 759 N N . SER A 1 95 ? 2.025 0.084 16.637 1.00 97.06 95 SER A N 1
ATOM 760 C CA . SER A 1 95 ? 1.744 1.520 16.692 1.00 97.06 95 SER A CA 1
ATOM 761 C C . SER A 1 95 ? 0.349 1.804 17.233 1.00 97.06 95 SER A C 1
ATOM 763 O O . SER A 1 95 ? -0.589 1.043 16.993 1.00 97.06 95 SER A O 1
ATOM 765 N N . THR A 1 96 ? 0.201 2.944 17.910 1.00 97.56 96 THR A N 1
ATOM 766 C CA . THR A 1 96 ? -1.082 3.463 18.409 1.00 97.56 96 THR A CA 1
ATOM 767 C C . THR A 1 96 ? -1.605 4.680 17.641 1.00 97.56 96 THR A C 1
ATOM 769 O O . THR A 1 96 ? -2.642 5.254 17.979 1.00 97.56 96 THR A O 1
ATOM 772 N N . LYS A 1 97 ? -0.880 5.110 16.604 1.00 97.75 97 LYS A N 1
ATOM 773 C CA . LYS A 1 97 ? -1.260 6.245 15.755 1.00 97.75 97 LYS A CA 1
ATOM 774 C C . LYS A 1 97 ? -2.282 5.812 14.704 1.00 97.75 97 LYS A C 1
ATOM 776 O O . LYS A 1 97 ? -2.251 4.669 14.255 1.00 97.75 97 LYS A O 1
ATOM 781 N N . GLN A 1 98 ? -3.123 6.746 14.251 1.00 95.94 98 GLN A N 1
ATOM 782 C CA . GLN A 1 98 ? -4.016 6.513 13.107 1.00 95.94 98 GLN A CA 1
ATOM 783 C C . GLN A 1 98 ? -3.229 6.040 11.882 1.00 95.94 98 GLN A C 1
ATOM 785 O O . GLN A 1 98 ? -3.575 5.032 11.274 1.00 95.94 98 GLN A O 1
ATOM 790 N N . ASN A 1 99 ? -2.142 6.749 11.575 1.00 96.06 99 ASN A N 1
ATOM 791 C CA . ASN A 1 99 ? -1.226 6.410 10.498 1.00 96.06 99 ASN A CA 1
ATOM 792 C C . ASN A 1 99 ? 0.082 5.893 11.095 1.00 96.06 99 ASN A C 1
ATOM 794 O O . ASN A 1 99 ? 0.647 6.505 12.009 1.00 96.06 99 ASN A O 1
ATOM 798 N N . ALA A 1 100 ? 0.573 4.786 10.560 1.00 95.62 100 ALA A N 1
ATOM 799 C CA . ALA A 1 100 ? 1.822 4.158 10.949 1.00 95.62 100 ALA A CA 1
ATOM 800 C C . ALA A 1 100 ? 2.679 3.893 9.708 1.00 95.62 100 ALA A C 1
ATOM 802 O O . ALA A 1 100 ? 2.173 3.799 8.593 1.00 95.62 100 ALA A O 1
ATOM 803 N N . VAL A 1 101 ? 3.988 3.798 9.905 1.00 94.56 101 VAL A N 1
ATOM 804 C CA . VAL A 1 101 ? 4.949 3.491 8.844 1.00 94.56 101 VAL A CA 1
ATOM 805 C C . VAL A 1 101 ? 5.867 2.399 9.340 1.00 94.56 101 VAL A C 1
ATOM 807 O O . VAL A 1 101 ? 6.228 2.435 10.512 1.00 94.56 101 VAL A O 1
ATOM 810 N N . ILE A 1 102 ? 6.231 1.458 8.476 1.00 93.69 102 ILE A N 1
ATOM 811 C CA . ILE A 1 102 ? 7.201 0.410 8.784 1.00 93.69 102 ILE A CA 1
ATOM 812 C C . ILE A 1 102 ? 8.167 0.230 7.617 1.00 93.69 102 ILE A C 1
ATOM 814 O O . ILE A 1 102 ? 7.763 0.243 6.456 1.00 93.69 102 ILE A O 1
ATOM 818 N N . ASN A 1 103 ? 9.443 0.066 7.951 1.00 91.31 103 ASN A N 1
ATOM 819 C CA . ASN A 1 103 ? 10.469 -0.391 7.026 1.00 91.31 103 ASN A CA 1
ATOM 820 C C . ASN A 1 103 ? 10.761 -1.852 7.339 1.00 91.31 103 ASN A C 1
ATOM 822 O O . ASN A 1 103 ? 10.798 -2.243 8.508 1.00 91.31 103 ASN A O 1
ATOM 826 N N . PHE A 1 104 ? 10.975 -2.634 6.295 1.00 87.44 104 PHE A N 1
ATOM 827 C CA . PHE A 1 104 ? 11.482 -3.989 6.418 1.00 87.44 104 PHE A CA 1
ATOM 828 C C . PHE A 1 104 ? 12.983 -3.960 6.130 1.00 87.44 104 PHE A C 1
ATOM 830 O O . PHE A 1 104 ? 13.434 -3.114 5.366 1.00 87.44 104 PHE A O 1
ATOM 837 N N . ASP A 1 105 ? 13.741 -4.858 6.758 1.00 86.00 105 ASP A N 1
ATOM 838 C CA . ASP A 1 105 ? 15.193 -4.982 6.534 1.00 86.00 105 ASP A CA 1
ATOM 839 C C . ASP A 1 105 ? 15.552 -6.262 5.753 1.00 86.00 105 ASP A C 1
ATOM 841 O O . ASP A 1 105 ? 16.716 -6.517 5.434 1.00 86.00 105 ASP A O 1
ATOM 845 N N . LYS A 1 106 ? 14.559 -7.125 5.514 1.00 86.75 106 LYS A N 1
ATOM 846 C CA . LYS A 1 106 ? 14.683 -8.443 4.882 1.00 86.75 106 LYS A CA 1
ATOM 847 C C . LYS A 1 106 ? 13.306 -8.907 4.384 1.00 86.75 106 LYS A C 1
ATOM 849 O O . LYS A 1 106 ? 12.293 -8.391 4.868 1.00 86.75 106 LYS A O 1
ATOM 854 N N . PRO A 1 107 ? 13.227 -9.896 3.477 1.00 86.94 107 PRO A N 1
ATOM 855 C CA . PRO A 1 107 ? 11.937 -10.417 3.058 1.00 86.94 107 PRO A CA 1
ATOM 856 C C . PRO A 1 107 ? 11.283 -11.177 4.216 1.00 86.94 107 PRO A C 1
ATOM 858 O O . PRO A 1 107 ? 11.938 -11.982 4.881 1.00 86.94 107 PRO A O 1
ATOM 861 N N . GLU A 1 108 ? 9.989 -10.945 4.423 1.00 90.25 108 GLU A N 1
ATOM 862 C CA . GLU A 1 108 ? 9.183 -11.607 5.463 1.00 90.25 108 GLU A CA 1
ATOM 863 C C . GLU A 1 108 ? 8.067 -12.483 4.858 1.00 90.25 108 GLU A C 1
ATOM 865 O O . GLU A 1 108 ? 7.414 -13.247 5.570 1.00 90.25 108 GLU A O 1
ATOM 870 N N . GLY A 1 109 ? 7.859 -12.410 3.537 1.00 88.81 109 GLY A N 1
ATOM 871 C CA . GLY A 1 109 ? 6.757 -13.077 2.849 1.00 88.81 109 GLY A CA 1
ATOM 872 C C . GLY A 1 109 ? 5.399 -12.474 3.212 1.00 88.81 109 GLY A C 1
ATOM 873 O O . GLY A 1 109 ? 5.291 -11.293 3.547 1.00 88.81 109 GLY A O 1
ATOM 874 N N . LEU A 1 110 ? 4.348 -13.294 3.163 1.00 93.38 110 LEU A N 1
ATOM 875 C CA . LEU A 1 110 ? 2.980 -12.850 3.416 1.00 93.38 110 LEU A CA 1
ATOM 876 C C . LEU A 1 110 ? 2.735 -12.550 4.905 1.00 93.38 110 LEU A C 1
ATOM 878 O O . LEU A 1 110 ? 2.633 -13.456 5.735 1.00 93.38 110 LEU A O 1
ATOM 882 N N . LEU A 1 111 ? 2.544 -11.273 5.231 1.00 95.44 111 LEU A N 1
ATOM 883 C CA . LEU A 1 111 ? 2.215 -10.776 6.564 1.00 95.44 111 LEU A CA 1
ATOM 884 C C . LEU A 1 111 ? 0.737 -10.394 6.673 1.00 95.44 111 LEU A C 1
ATOM 886 O O . LEU A 1 111 ? 0.152 -9.808 5.764 1.00 95.44 111 LEU A O 1
ATOM 890 N N . LYS A 1 112 ? 0.127 -10.670 7.831 1.00 97.44 112 LYS A N 1
ATOM 891 C CA . LYS A 1 112 ? -1.179 -10.102 8.202 1.00 97.44 112 LYS A CA 1
ATOM 892 C C . LYS A 1 112 ? -0.976 -8.758 8.889 1.00 97.44 112 LYS A C 1
ATOM 894 O O . LYS A 1 112 ? -0.260 -8.693 9.884 1.00 97.44 112 LYS A O 1
ATOM 899 N N . VAL A 1 113 ? -1.652 -7.728 8.398 1.00 97.75 113 VAL A N 1
ATOM 900 C CA . VAL A 1 113 ? -1.752 -6.410 9.025 1.00 97.75 113 VAL A CA 1
ATOM 901 C C . VAL A 1 113 ? -3.128 -6.288 9.657 1.00 97.75 113 VAL A C 1
ATOM 9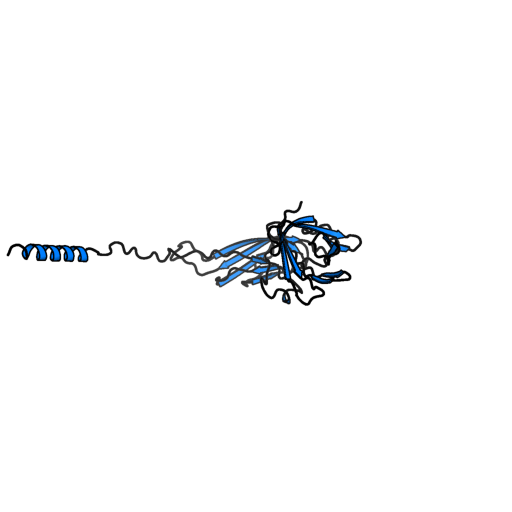03 O O . VAL A 1 113 ? -4.146 -6.459 8.988 1.00 97.75 113 VAL A O 1
ATOM 906 N N . ARG A 1 114 ? -3.163 -6.009 10.956 1.00 97.88 114 ARG A N 1
ATOM 907 C CA . ARG A 1 114 ? -4.383 -5.843 11.739 1.00 97.88 114 ARG A CA 1
ATOM 908 C C . ARG A 1 114 ? -4.412 -4.457 12.362 1.00 97.88 114 ARG A C 1
ATOM 910 O O . ARG A 1 114 ? -3.432 -4.036 12.970 1.00 97.88 114 ARG A O 1
ATOM 917 N N . LEU A 1 115 ? -5.562 -3.802 12.288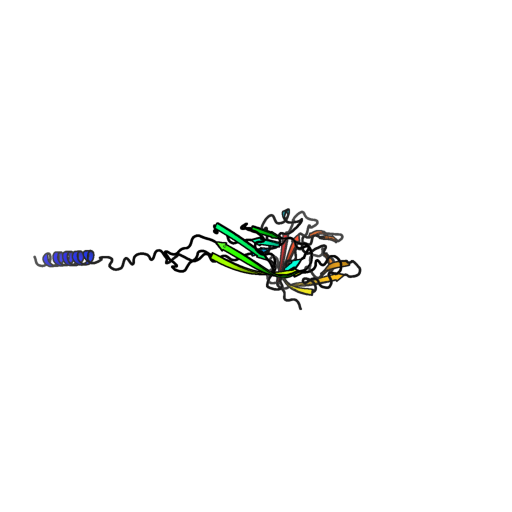 1.00 98.12 115 LEU A N 1
ATOM 918 C CA . LEU A 1 115 ? -5.877 -2.623 13.085 1.00 98.12 115 LEU A CA 1
ATOM 919 C C . LEU A 1 115 ? -7.057 -2.945 13.995 1.00 98.12 115 LEU A C 1
ATOM 921 O O . LEU A 1 115 ? -8.091 -3.408 13.522 1.00 98.12 115 LEU A O 1
ATOM 925 N N . ILE A 1 116 ? -6.913 -2.670 15.286 1.00 97.38 116 ILE A N 1
ATOM 926 C CA . ILE A 1 116 ? -8.042 -2.545 16.210 1.00 97.38 116 ILE A CA 1
ATOM 927 C C . ILE A 1 116 ? -8.237 -1.051 16.462 1.00 97.38 116 ILE A C 1
ATOM 929 O O . ILE A 1 116 ? -7.313 -0.388 16.941 1.00 97.38 116 ILE A O 1
ATOM 933 N N . ALA A 1 117 ? -9.408 -0.519 16.130 1.00 96.75 117 ALA A N 1
ATOM 934 C CA . ALA A 1 117 ? -9.747 0.882 16.335 1.00 96.75 117 ALA A CA 1
ATOM 935 C C . ALA A 1 117 ? -10.971 1.001 17.248 1.00 96.75 117 ALA A C 1
ATOM 937 O O . ALA A 1 117 ? -11.891 0.190 17.167 1.00 96.75 117 ALA A O 1
ATOM 938 N N . THR A 1 118 ? -10.981 2.000 18.134 1.00 96.38 118 THR A N 1
ATOM 939 C CA . THR A 1 118 ? -12.093 2.194 19.083 1.00 96.38 118 THR A CA 1
ATOM 940 C C . THR A 1 118 ? -12.790 3.531 18.879 1.00 96.38 118 THR A C 1
ATOM 942 O O . THR A 1 118 ? -12.151 4.555 18.630 1.00 96.38 118 THR A O 1
ATOM 945 N N . ARG A 1 119 ? -14.115 3.534 18.981 1.00 94.38 119 ARG A N 1
ATOM 946 C CA . ARG A 1 119 ? -14.999 4.700 18.890 1.00 94.38 119 ARG A CA 1
ATOM 947 C C . ARG A 1 119 ? -16.017 4.648 20.025 1.00 94.38 119 ARG A C 1
ATOM 949 O O . ARG A 1 119 ? -16.084 3.684 20.777 1.00 94.38 119 ARG A O 1
ATOM 956 N N . THR A 1 120 ? -16.799 5.711 20.188 1.00 93.75 120 THR A N 1
ATOM 957 C CA . THR A 1 120 ? -17.920 5.660 21.135 1.00 93.75 120 THR A CA 1
ATOM 958 C C . THR A 1 120 ? -18.962 4.649 20.629 1.00 93.75 120 THR A C 1
ATOM 960 O O . THR A 1 120 ? -19.361 4.768 19.465 1.00 93.75 120 THR A O 1
ATOM 963 N N . PRO A 1 121 ? -19.416 3.701 21.468 1.00 93.50 121 PRO A N 1
ATOM 964 C CA . PRO A 1 121 ? -20.562 2.843 21.171 1.00 93.50 121 PRO A CA 1
ATOM 965 C C . PRO A 1 121 ? -21.813 3.647 20.803 1.00 93.50 121 PRO A C 1
ATOM 967 O O . PRO A 1 121 ? -22.129 4.639 21.460 1.00 93.50 121 PRO A O 1
ATOM 970 N N . MET A 1 122 ? -22.550 3.214 19.782 1.00 91.75 122 MET A N 1
ATOM 971 C CA . MET A 1 122 ? -23.851 3.768 19.400 1.00 91.75 122 MET A CA 1
ATOM 972 C C . MET A 1 122 ? -24.990 2.885 19.927 1.00 91.75 122 MET A C 1
ATOM 974 O O . MET A 1 122 ? -25.873 2.477 19.170 1.00 91.75 122 MET A O 1
ATOM 978 N N . THR A 1 123 ? -24.980 2.599 21.232 1.00 93.31 123 THR A N 1
ATOM 979 C CA . THR A 1 123 ? -25.922 1.666 21.880 1.00 93.31 123 THR A CA 1
ATOM 980 C C . THR A 1 123 ? -27.388 2.072 21.758 1.00 93.31 123 THR A C 1
ATOM 982 O O . THR A 1 123 ? -28.259 1.208 21.784 1.00 93.31 123 THR A O 1
ATOM 985 N N . ASP A 1 124 ? -27.663 3.366 21.562 1.00 92.00 124 ASP A N 1
ATOM 986 C CA . ASP A 1 124 ? -29.018 3.894 21.352 1.00 92.00 124 ASP A CA 1
ATOM 987 C C . ASP A 1 124 ? -29.674 3.351 20.074 1.00 92.00 124 ASP A C 1
ATOM 989 O O . ASP A 1 124 ? -30.893 3.201 20.015 1.00 92.00 124 ASP A O 1
ATOM 993 N N . CYS A 1 125 ? -28.864 3.048 19.055 1.00 90.50 125 CYS A N 1
ATOM 994 C CA . CYS A 1 125 ? -29.324 2.535 17.764 1.00 90.50 125 CYS A CA 1
ATOM 995 C C . CYS A 1 125 ? -28.887 1.097 17.492 1.00 90.50 125 CYS A C 1
ATOM 997 O O . CYS A 1 125 ? -29.561 0.373 16.762 1.00 90.50 125 CYS A O 1
ATOM 999 N N . PHE A 1 126 ? -27.782 0.673 18.099 1.00 91.69 126 PHE A N 1
ATOM 1000 C CA . PHE A 1 126 ? -27.188 -0.643 17.938 1.00 91.69 126 PHE A CA 1
ATOM 1001 C C . PHE A 1 126 ? -26.852 -1.194 19.329 1.00 91.69 126 PHE A C 1
ATOM 1003 O O . PHE A 1 126 ? -25.734 -1.006 19.800 1.00 91.69 126 PHE A O 1
ATOM 1010 N N . PRO A 1 127 ? -27.789 -1.876 20.015 1.00 92.12 127 PRO A N 1
ATOM 1011 C CA . PRO A 1 127 ? -27.617 -2.279 21.418 1.00 92.12 127 PRO A CA 1
ATOM 1012 C C . PRO A 1 127 ? -26.380 -3.142 21.710 1.00 92.12 127 PRO A C 1
ATOM 1014 O O . PRO A 1 127 ? -25.913 -3.172 22.843 1.00 92.12 127 PRO A O 1
ATOM 1017 N N . ASN A 1 128 ? -25.852 -3.826 20.691 1.00 93.25 128 ASN A N 1
ATOM 1018 C CA . ASN A 1 128 ? -24.667 -4.683 20.782 1.00 93.25 128 ASN A CA 1
ATOM 1019 C C . ASN A 1 128 ? -23.396 -4.027 20.215 1.00 93.25 128 ASN A C 1
ATOM 1021 O O . ASN A 1 128 ? -22.383 -4.704 20.076 1.00 93.25 128 ASN A O 1
ATOM 1025 N N . ASP A 1 129 ? -23.451 -2.755 19.820 1.00 93.56 129 ASP A N 1
ATOM 1026 C CA . ASP A 1 129 ? -22.271 -2.025 19.366 1.00 93.56 129 ASP A CA 1
ATOM 1027 C C . ASP A 1 129 ? -21.349 -1.781 20.560 1.00 93.56 129 ASP A C 1
ATOM 1029 O O . ASP A 1 129 ? -21.698 -1.048 21.482 1.00 93.56 129 ASP A O 1
ATOM 1033 N N . ASP A 1 130 ? -20.180 -2.410 20.550 1.00 94.69 130 ASP A N 1
ATOM 1034 C CA . ASP A 1 130 ? -19.146 -2.262 21.575 1.00 94.69 130 ASP A CA 1
ATOM 1035 C C . ASP A 1 130 ? -18.165 -1.121 21.256 1.00 94.69 130 ASP A C 1
ATOM 1037 O O . ASP A 1 130 ? -17.277 -0.812 22.055 1.00 94.69 130 ASP A O 1
ATOM 1041 N N . GLY A 1 131 ? -18.342 -0.457 20.107 1.00 93.94 131 GLY A N 1
ATOM 1042 C CA . GLY A 1 131 ? -17.472 0.609 19.634 1.00 93.94 131 GLY A CA 1
ATOM 1043 C C . GLY A 1 131 ? -16.082 0.130 19.210 1.00 93.94 131 GLY A C 1
ATOM 1044 O O . GLY A 1 131 ? -15.185 0.970 19.106 1.00 93.94 131 GLY A O 1
ATOM 1045 N N . VAL A 1 132 ? -15.869 -1.170 18.982 1.00 95.31 132 VAL A N 1
ATOM 1046 C CA . VAL A 1 132 ? -14.574 -1.734 18.580 1.00 95.31 132 VAL A CA 1
ATOM 1047 C C . VAL A 1 132 ? -14.657 -2.304 17.169 1.00 95.31 132 VAL A C 1
ATOM 1049 O O . VAL A 1 132 ? -15.320 -3.303 16.916 1.00 95.31 132 VAL A O 1
ATOM 1052 N N . ASP A 1 133 ? -13.882 -1.724 16.257 1.00 94.88 133 ASP A N 1
ATOM 1053 C CA . ASP A 1 133 ? -13.787 -2.200 14.881 1.00 94.88 133 ASP A CA 1
ATOM 1054 C C . ASP A 1 133 ? -12.413 -2.857 14.652 1.00 94.88 133 ASP A C 1
ATOM 1056 O O . ASP A 1 133 ? -11.368 -2.347 15.072 1.00 94.88 133 ASP A O 1
ATOM 1060 N N . THR A 1 134 ? -12.404 -4.034 14.015 1.00 95.44 134 THR A N 1
ATOM 1061 C CA . THR A 1 134 ? -11.176 -4.764 13.660 1.00 95.44 134 THR A CA 1
ATOM 1062 C C . THR A 1 134 ? -11.056 -4.886 12.148 1.00 95.44 134 THR A C 1
ATOM 1064 O O . THR A 1 134 ? -11.895 -5.508 11.503 1.00 95.44 134 THR A O 1
ATOM 1067 N N . PHE A 1 135 ? -9.955 -4.376 11.606 1.00 96.12 135 PHE A N 1
ATOM 1068 C CA . PHE A 1 135 ? -9.617 -4.454 10.188 1.00 96.12 135 PHE A CA 1
ATOM 1069 C C . PHE A 1 135 ? -8.433 -5.390 9.982 1.00 96.12 135 PHE A C 1
ATOM 1071 O O . PHE A 1 135 ? -7.497 -5.397 10.789 1.00 96.12 135 PHE A O 1
ATOM 1078 N N . VAL A 1 136 ? -8.463 -6.176 8.906 1.00 95.88 136 VAL A N 1
ATOM 1079 C CA . VAL A 1 136 ? -7.399 -7.127 8.570 1.00 95.88 136 VAL A CA 1
ATOM 1080 C C . VAL A 1 136 ? -7.132 -7.092 7.069 1.00 95.88 136 VAL A C 1
ATOM 1082 O O . VAL A 1 136 ? -8.036 -7.338 6.276 1.00 95.88 136 VAL A O 1
ATOM 1085 N N . LYS A 1 137 ? -5.875 -6.853 6.693 1.00 95.69 137 LYS A N 1
ATOM 1086 C CA . LYS A 1 137 ? -5.357 -7.002 5.327 1.00 95.69 137 LYS A CA 1
ATOM 1087 C C . LYS A 1 137 ? -4.085 -7.839 5.335 1.00 95.69 137 LYS A C 1
ATOM 1089 O O . LYS A 1 137 ? -3.528 -8.145 6.391 1.00 95.69 137 LYS A O 1
ATOM 1094 N N . SER A 1 138 ? -3.628 -8.226 4.153 1.00 94.38 138 SER A N 1
ATOM 1095 C CA . SER A 1 138 ? -2.353 -8.911 3.979 1.00 94.38 138 SER A CA 1
ATOM 1096 C C . SER A 1 138 ? -1.447 -8.130 3.042 1.00 94.38 138 SER A C 1
ATOM 1098 O O . SER A 1 138 ? -1.932 -7.443 2.149 1.00 94.38 138 SER A O 1
ATOM 1100 N N . ILE A 1 139 ? -0.145 -8.239 3.281 1.00 91.94 139 ILE A N 1
ATOM 1101 C CA . ILE A 1 139 ? 0.913 -7.651 2.461 1.00 91.94 139 ILE A CA 1
ATOM 1102 C C . ILE A 1 139 ? 2.011 -8.697 2.275 1.00 91.94 139 ILE A C 1
ATOM 1104 O O . ILE A 1 139 ? 2.411 -9.335 3.246 1.00 91.94 139 ILE A O 1
ATOM 1108 N N . ASP A 1 140 ? 2.484 -8.897 1.051 1.00 88.00 140 ASP A N 1
ATOM 1109 C CA . ASP A 1 140 ? 3.639 -9.753 0.770 1.00 88.00 140 ASP A CA 1
ATOM 1110 C C . ASP A 1 140 ? 4.926 -8.919 0.757 1.00 88.00 140 ASP A C 1
ATOM 1112 O O . ASP A 1 140 ? 5.105 -8.040 -0.090 1.00 88.00 140 ASP A O 1
ATOM 1116 N N . VAL A 1 141 ? 5.813 -9.168 1.720 1.00 87.50 141 VAL A N 1
ATOM 1117 C CA . VAL A 1 141 ? 7.108 -8.491 1.833 1.00 87.50 141 VAL A CA 1
ATOM 1118 C C . VAL A 1 141 ? 8.154 -9.313 1.102 1.00 87.50 141 VAL A C 1
ATOM 1120 O O . VAL A 1 141 ? 8.666 -10.321 1.604 1.00 87.50 141 VAL A O 1
ATOM 1123 N N . ILE A 1 142 ? 8.482 -8.857 -0.096 1.00 80.44 142 ILE A N 1
ATOM 1124 C CA . ILE A 1 142 ? 9.323 -9.581 -1.040 1.00 80.44 142 ILE A CA 1
ATOM 1125 C C . ILE A 1 142 ? 10.724 -8.992 -1.095 1.00 80.44 142 ILE A C 1
ATOM 1127 O O . ILE A 1 142 ? 10.958 -7.819 -0.815 1.00 80.44 142 ILE A O 1
ATOM 1131 N N . LYS A 1 143 ? 11.687 -9.846 -1.438 1.00 77.88 143 LYS A N 1
ATOM 1132 C CA . LYS A 1 143 ? 13.097 -9.467 -1.459 1.00 77.88 143 LYS A CA 1
ATOM 1133 C C . LYS A 1 143 ? 13.332 -8.362 -2.483 1.00 77.88 143 LYS A C 1
ATOM 1135 O O . LYS A 1 143 ? 12.964 -8.537 -3.645 1.00 77.88 143 LYS A O 1
ATOM 1140 N N . ASN A 1 144 ? 14.024 -7.297 -2.087 1.00 70.31 144 ASN A N 1
ATOM 1141 C CA . ASN A 1 144 ? 14.472 -6.249 -2.987 1.00 70.31 144 ASN A CA 1
ATOM 1142 C C . ASN A 1 144 ? 15.327 -6.863 -4.097 1.00 70.31 144 ASN A C 1
ATOM 1144 O O . ASN A 1 144 ? 16.252 -7.651 -3.873 1.00 70.31 144 ASN A O 1
ATOM 1148 N N . TRP A 1 145 ? 15.004 -6.491 -5.327 1.00 63.59 145 TRP A N 1
ATOM 1149 C CA . TRP A 1 145 ? 15.589 -7.079 -6.523 1.00 63.59 145 TRP A CA 1
ATOM 1150 C C . TRP A 1 145 ? 16.935 -6.482 -6.916 1.00 63.59 145 TRP A C 1
ATOM 1152 O O . TRP A 1 145 ? 17.430 -6.798 -7.997 1.00 63.59 145 TRP A O 1
ATOM 1162 N N . ASN A 1 146 ? 17.550 -5.662 -6.061 1.00 53.31 146 ASN A N 1
ATOM 1163 C CA . ASN A 1 146 ? 18.884 -5.098 -6.262 1.00 53.31 146 ASN A CA 1
ATOM 1164 C C . ASN A 1 146 ? 19.945 -6.210 -6.411 1.00 53.31 146 A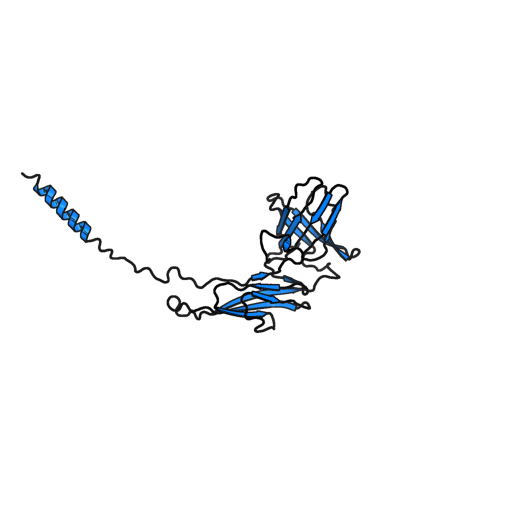SN A C 1
ATOM 1166 O O . ASN A 1 146 ? 20.592 -6.618 -5.450 1.00 53.31 146 ASN A O 1
ATOM 1170 N N . GLY A 1 147 ? 20.105 -6.717 -7.639 1.00 50.69 147 GLY A N 1
ATOM 1171 C CA . GLY A 1 147 ? 21.138 -7.675 -8.039 1.00 50.69 147 GLY A CA 1
ATOM 1172 C C . GLY A 1 147 ? 20.671 -8.876 -8.872 1.00 50.69 147 GLY A C 1
ATOM 1173 O O . GLY A 1 147 ? 21.512 -9.495 -9.516 1.00 50.69 147 GLY A O 1
ATOM 1174 N N . ASN A 1 148 ? 19.375 -9.218 -8.899 1.00 52.34 148 ASN A N 1
ATOM 1175 C CA . ASN A 1 148 ? 18.845 -10.263 -9.791 1.00 52.34 148 ASN A CA 1
ATOM 1176 C C . ASN A 1 148 ? 17.339 -10.054 -10.048 1.00 52.34 148 ASN A C 1
ATOM 1178 O O . ASN A 1 148 ? 16.491 -10.730 -9.462 1.00 52.34 148 ASN A O 1
ATOM 1182 N N . GLN A 1 149 ? 17.006 -9.081 -10.904 1.00 59.09 149 GLN A N 1
ATOM 1183 C CA . GLN A 1 149 ? 15.620 -8.662 -11.175 1.00 59.09 149 GLN A CA 1
ATOM 1184 C C . GLN A 1 149 ? 14.884 -9.601 -12.149 1.00 59.09 149 GLN A C 1
ATOM 1186 O O . GLN A 1 149 ? 13.722 -9.361 -12.474 1.00 59.09 149 GLN A O 1
ATOM 1191 N N . ALA A 1 150 ? 15.502 -10.716 -12.560 1.00 56.81 150 ALA A N 1
ATOM 1192 C CA . ALA A 1 150 ? 14.852 -11.744 -13.377 1.00 56.81 150 ALA A CA 1
ATOM 1193 C C . ALA A 1 150 ? 13.566 -12.293 -12.724 1.00 56.81 150 ALA A C 1
ATOM 1195 O O . ALA A 1 150 ? 12.617 -12.627 -13.426 1.00 56.81 150 ALA A O 1
ATOM 1196 N N . ASN A 1 151 ? 13.507 -12.303 -11.387 1.00 56.62 151 ASN A N 1
ATOM 1197 C CA . ASN A 1 151 ? 12.345 -12.754 -10.614 1.00 56.62 151 ASN A CA 1
ATOM 1198 C C . ASN A 1 151 ? 11.477 -11.602 -10.078 1.00 56.62 151 ASN A C 1
ATOM 1200 O O . ASN A 1 151 ? 10.670 -11.822 -9.175 1.00 56.62 151 ASN A O 1
ATOM 1204 N N . SER A 1 152 ? 11.643 -10.378 -10.589 1.00 65.88 152 SER A N 1
ATOM 1205 C CA . SER A 1 152 ? 10.760 -9.274 -10.213 1.00 65.88 152 SER A CA 1
ATOM 1206 C C . SER A 1 152 ? 9.307 -9.607 -10.610 1.00 65.88 152 SER A C 1
ATOM 1208 O O . SER A 1 152 ? 9.082 -10.120 -11.706 1.00 65.88 152 SER A O 1
ATOM 1210 N N . PRO A 1 153 ? 8.300 -9.336 -9.758 1.00 61.47 153 PRO A N 1
ATOM 1211 C CA . PRO A 1 153 ? 6.888 -9.570 -10.041 1.00 61.47 153 PRO A CA 1
ATOM 1212 C C . PRO A 1 153 ? 6.384 -8.737 -11.218 1.00 61.47 153 PRO A C 1
ATOM 1214 O O . PRO A 1 153 ? 5.372 -9.103 -11.804 1.00 61.47 153 PRO A O 1
ATOM 1217 N N . ILE A 1 154 ? 7.092 -7.665 -11.587 1.00 67.38 154 ILE A N 1
ATOM 1218 C CA . ILE A 1 154 ? 6.775 -6.878 -12.777 1.00 67.38 154 ILE A CA 1
ATOM 1219 C C . ILE A 1 154 ? 7.376 -7.469 -14.062 1.00 67.38 154 ILE A C 1
ATOM 1221 O O . ILE A 1 154 ? 6.963 -7.078 -15.147 1.00 67.38 154 ILE A O 1
ATOM 1225 N N . THR A 1 155 ? 8.326 -8.411 -13.976 1.00 74.69 155 THR A N 1
ATOM 1226 C CA . THR A 1 155 ? 8.943 -9.047 -15.150 1.00 74.69 155 THR A CA 1
ATOM 1227 C C . THR A 1 155 ? 7.922 -9.917 -15.877 1.00 74.69 155 THR A C 1
ATOM 1229 O O . THR A 1 155 ? 7.319 -10.823 -15.295 1.00 74.69 155 THR A O 1
ATOM 1232 N N . GLY A 1 156 ? 7.761 -9.668 -17.173 1.00 76.94 156 GLY A N 1
ATOM 1233 C CA . GLY A 1 156 ? 6.786 -10.337 -18.021 1.00 76.94 156 GLY A CA 1
ATOM 1234 C C . GLY A 1 156 ? 6.164 -9.391 -19.037 1.00 76.94 156 GLY A C 1
ATOM 1235 O O . GLY A 1 156 ? 6.538 -8.222 -19.154 1.00 76.94 156 GLY A O 1
ATOM 1236 N N . THR A 1 157 ? 5.202 -9.921 -19.780 1.00 82.50 157 THR A N 1
ATOM 1237 C CA . THR A 1 157 ? 4.444 -9.176 -20.780 1.00 82.50 157 THR A CA 1
ATOM 1238 C C . THR A 1 157 ? 3.094 -8.766 -20.206 1.00 82.50 157 THR A C 1
ATOM 1240 O O . THR A 1 157 ? 2.353 -9.597 -19.684 1.00 82.50 157 THR A O 1
ATOM 1243 N N . TRP A 1 158 ? 2.776 -7.484 -20.338 1.00 79.38 158 TRP A N 1
ATOM 1244 C CA . TRP A 1 158 ? 1.600 -6.829 -19.784 1.00 79.38 158 TRP A CA 1
ATOM 1245 C C . TRP A 1 158 ? 0.773 -6.241 -20.909 1.00 79.38 158 TRP A C 1
ATOM 1247 O O . TRP A 1 158 ? 1.307 -5.619 -21.824 1.00 79.38 158 TRP A O 1
ATOM 1257 N N . LYS A 1 159 ? -0.542 -6.415 -20.824 1.00 78.94 159 LYS A N 1
ATOM 1258 C CA . LYS A 1 159 ? -1.504 -5.803 -21.742 1.00 78.94 159 LYS A CA 1
ATOM 1259 C C . LYS A 1 159 ? -2.278 -4.722 -21.007 1.00 78.94 159 LYS A C 1
ATOM 1261 O O . LYS A 1 159 ? -2.557 -4.881 -19.828 1.00 78.94 159 LYS A O 1
ATOM 1266 N N . GLY A 1 160 ? -2.627 -3.630 -21.671 1.00 75.62 160 GLY A N 1
ATOM 1267 C CA . GLY A 1 160 ? -3.436 -2.579 -21.055 1.00 75.62 160 GLY A CA 1
ATOM 1268 C C . GLY A 1 160 ? -3.796 -1.465 -22.022 1.00 75.62 160 GLY A C 1
ATOM 1269 O O . GLY A 1 160 ? -3.455 -1.538 -23.196 1.00 75.62 160 GLY A O 1
ATOM 1270 N N . ASN A 1 161 ? -4.494 -0.442 -21.542 1.00 72.06 161 ASN A N 1
ATOM 1271 C CA . ASN A 1 161 ? -4.911 0.707 -22.340 1.00 72.06 161 ASN A CA 1
ATOM 1272 C C . ASN A 1 161 ? -4.282 2.008 -21.820 1.00 72.06 161 ASN A C 1
ATOM 1274 O O . ASN A 1 161 ? -3.727 2.086 -20.723 1.00 72.06 161 ASN A O 1
ATOM 1278 N N . SER A 1 162 ? -4.334 3.052 -22.642 1.00 69.12 162 SER A N 1
ATOM 1279 C CA . SER A 1 162 ? -3.869 4.381 -22.254 1.00 69.12 162 SER A CA 1
ATOM 1280 C C . SER A 1 162 ? -5.049 5.263 -21.898 1.00 69.12 162 SER A C 1
ATOM 1282 O O . SER A 1 162 ? -5.991 5.379 -22.674 1.00 69.12 162 SER A O 1
ATOM 1284 N N . THR A 1 163 ? -4.961 5.998 -20.793 1.00 64.12 163 THR A N 1
ATOM 1285 C CA . THR A 1 163 ? -5.964 7.027 -20.492 1.00 64.12 163 THR A CA 1
ATOM 1286 C C . THR A 1 163 ? -5.933 8.182 -21.497 1.00 64.12 163 THR A C 1
ATOM 1288 O O . THR A 1 163 ? -6.929 8.882 -21.635 1.00 64.12 163 THR A O 1
ATOM 1291 N N . GLN A 1 164 ? -4.819 8.383 -22.215 1.00 61.34 164 GLN A N 1
ATOM 1292 C CA . GLN A 1 164 ? -4.667 9.460 -23.201 1.00 61.34 164 GLN A CA 1
ATOM 1293 C C . GLN A 1 164 ? -4.984 9.027 -24.642 1.00 61.34 164 GLN A C 1
ATOM 1295 O O . GLN A 1 164 ? -5.431 9.851 -25.435 1.00 61.34 164 GLN A O 1
ATOM 1300 N N . PHE A 1 165 ? -4.791 7.749 -24.984 1.00 65.69 165 PHE A N 1
ATOM 1301 C CA . PHE A 1 165 ? -5.013 7.220 -26.343 1.00 65.69 165 PHE A CA 1
ATOM 1302 C C . PHE A 1 165 ? -6.240 6.290 -26.450 1.00 65.69 165 PHE A C 1
ATOM 1304 O O . PHE A 1 165 ? -6.314 5.452 -27.354 1.00 65.69 165 PHE A O 1
ATOM 1311 N N . GLY A 1 166 ? -7.200 6.438 -25.531 1.00 65.69 166 GLY A N 1
ATOM 1312 C CA . GLY A 1 166 ? -8.448 5.668 -25.491 1.00 65.69 166 GLY A CA 1
ATOM 1313 C C . GLY A 1 166 ? -8.250 4.168 -25.241 1.00 65.69 166 GLY A C 1
ATOM 1314 O O . GLY A 1 166 ? -7.219 3.729 -24.733 1.00 65.69 166 GLY A O 1
ATOM 1315 N N . ASP A 1 167 ? -9.229 3.362 -25.660 1.00 66.56 167 ASP A N 1
ATOM 1316 C CA . ASP A 1 167 ? -9.256 1.897 -25.483 1.00 66.56 167 ASP A CA 1
ATOM 1317 C C . ASP A 1 167 ? -8.269 1.126 -26.377 1.00 66.56 167 ASP A C 1
ATOM 1319 O O . ASP A 1 167 ? -8.379 -0.091 -26.544 1.00 66.56 167 ASP A O 1
ATOM 1323 N N . THR A 1 168 ? -7.290 1.811 -26.968 1.00 70.88 168 THR A N 1
ATOM 1324 C CA . THR A 1 168 ? -6.237 1.142 -27.728 1.00 70.88 168 THR A CA 1
ATOM 1325 C C . THR A 1 168 ? -5.455 0.237 -26.782 1.00 70.88 168 THR A C 1
ATOM 1327 O O . THR A 1 168 ? -4.878 0.703 -25.798 1.00 70.88 168 THR A O 1
ATOM 1330 N N . LEU A 1 169 ? -5.460 -1.063 -27.074 1.00 72.69 169 LEU A N 1
ATOM 1331 C CA . LEU A 1 169 ? -4.728 -2.056 -26.304 1.00 72.69 169 LEU A CA 1
ATOM 1332 C C . LEU A 1 169 ? -3.247 -2.027 -26.700 1.00 72.69 169 LEU A C 1
ATOM 1334 O O . LEU A 1 169 ? -2.903 -2.120 -27.878 1.00 72.69 169 LEU A O 1
ATOM 1338 N N . TYR A 1 170 ? -2.381 -1.953 -25.703 1.00 75.62 170 TYR A N 1
ATOM 1339 C CA . TYR A 1 170 ? -0.934 -1.982 -25.831 1.00 75.62 170 TYR A CA 1
ATOM 1340 C C . TYR A 1 170 ? -0.379 -3.185 -25.094 1.00 75.62 170 TYR A C 1
ATOM 1342 O O . TYR A 1 170 ? -0.902 -3.584 -24.053 1.00 75.62 170 TYR A O 1
ATOM 1350 N N . GLU A 1 171 ? 0.698 -3.735 -25.638 1.00 80.50 171 GLU A N 1
ATOM 1351 C CA . GLU A 1 171 ? 1.474 -4.784 -25.003 1.00 80.50 171 GLU A CA 1
ATOM 1352 C C . GLU A 1 171 ? 2.868 -4.247 -24.695 1.00 80.50 171 GLU A C 1
ATOM 1354 O O . GLU A 1 171 ? 3.553 -3.737 -25.578 1.00 80.50 171 GLU A O 1
ATOM 1359 N N . VAL A 1 172 ? 3.273 -4.364 -23.438 1.00 78.19 172 VAL A N 1
ATOM 1360 C CA . VAL A 1 172 ? 4.539 -3.868 -22.908 1.00 78.19 172 VAL A CA 1
ATOM 1361 C C . VAL A 1 172 ? 5.250 -5.021 -22.226 1.00 78.19 172 VAL A C 1
ATOM 1363 O O . VAL A 1 172 ? 4.626 -5.792 -21.503 1.00 78.19 172 VAL A O 1
ATOM 1366 N N . SER A 1 173 ? 6.553 -5.161 -22.446 1.00 80.19 173 SER A N 1
ATOM 1367 C CA . SER A 1 173 ? 7.330 -6.237 -21.823 1.00 80.19 173 SER A CA 1
ATOM 1368 C C . SER A 1 173 ? 8.396 -5.677 -20.901 1.00 80.19 173 SER A C 1
ATOM 1370 O O . SER A 1 173 ? 9.241 -4.902 -21.337 1.00 80.19 173 SER A O 1
ATOM 1372 N N . PHE A 1 174 ? 8.381 -6.109 -19.647 1.00 79.06 174 PHE A N 1
ATOM 1373 C CA . PHE A 1 174 ? 9.449 -5.856 -18.691 1.00 79.06 174 PHE A CA 1
ATOM 1374 C C . PHE A 1 174 ? 10.365 -7.070 -18.644 1.00 79.06 174 PHE A C 1
ATOM 1376 O O . PHE A 1 174 ? 9.899 -8.197 -18.461 1.00 79.06 174 PHE A O 1
ATOM 1383 N N . TYR A 1 175 ? 11.666 -6.857 -18.790 1.00 76.56 175 TYR A N 1
ATOM 1384 C CA . TYR A 1 175 ? 12.653 -7.928 -18.714 1.00 76.56 175 TYR A CA 1
ATOM 1385 C C . TYR A 1 175 ? 13.926 -7.445 -18.036 1.00 76.56 175 TYR A C 1
ATOM 1387 O O . TYR A 1 175 ? 14.275 -6.271 -18.101 1.00 76.56 175 TYR A O 1
ATOM 1395 N N . TYR A 1 176 ? 14.631 -8.363 -17.387 1.00 76.81 176 TYR A N 1
ATOM 1396 C CA . TYR A 1 176 ? 15.935 -8.081 -16.807 1.00 76.81 176 TYR A CA 1
ATOM 1397 C C . TYR A 1 176 ? 17.036 -8.445 -17.800 1.00 76.81 176 TYR A C 1
ATOM 1399 O O . TYR A 1 176 ? 17.143 -9.600 -18.213 1.00 76.81 176 TYR A O 1
ATOM 1407 N N . ASP A 1 177 ? 17.866 -7.474 -18.169 1.00 75.12 177 ASP A N 1
ATOM 1408 C CA . ASP A 1 177 ? 19.091 -7.728 -18.920 1.00 75.12 177 ASP A CA 1
ATOM 1409 C C . ASP A 1 177 ? 20.191 -8.124 -17.929 1.00 75.12 177 ASP A C 1
ATOM 1411 O O . ASP A 1 177 ? 20.700 -7.303 -17.161 1.00 75.12 177 ASP A O 1
ATOM 1415 N N . THR A 1 178 ? 20.569 -9.402 -17.937 1.00 74.62 178 THR A N 1
ATOM 1416 C CA . THR A 1 178 ? 21.582 -9.949 -17.025 1.00 74.62 178 THR A CA 1
ATOM 1417 C C . THR A 1 178 ? 22.988 -9.414 -17.288 1.00 74.62 178 THR A C 1
ATOM 1419 O O . THR A 1 178 ? 23.817 -9.421 -16.379 1.00 74.62 178 THR A O 1
ATOM 1422 N N . ILE A 1 179 ? 23.276 -8.966 -18.515 1.00 76.62 179 ILE A N 1
ATOM 1423 C CA . ILE A 1 179 ? 24.583 -8.416 -18.895 1.00 76.62 179 ILE A CA 1
ATOM 1424 C C . ILE A 1 179 ? 24.691 -6.988 -18.363 1.00 76.62 179 ILE A C 1
ATOM 1426 O O . ILE A 1 179 ? 25.669 -6.642 -17.700 1.00 76.62 179 ILE A O 1
ATOM 1430 N N . LYS A 1 180 ? 23.659 -6.176 -18.612 1.00 73.75 180 LYS A N 1
ATOM 1431 C CA . LYS A 1 180 ? 23.603 -4.773 -18.174 1.00 73.75 180 LYS A CA 1
ATOM 1432 C C . LYS A 1 180 ? 23.203 -4.620 -16.705 1.00 73.75 180 LYS A C 1
ATOM 1434 O O . LYS A 1 180 ? 23.368 -3.544 -16.139 1.00 73.75 180 LYS A O 1
ATOM 1439 N N . LYS A 1 181 ? 22.718 -5.700 -16.085 1.00 73.25 181 LYS A N 1
ATOM 1440 C CA . LYS A 1 181 ? 22.227 -5.764 -14.704 1.00 73.25 181 LYS A CA 1
ATOM 1441 C C . LYS A 1 181 ? 21.132 -4.736 -14.407 1.00 73.25 181 LYS A C 1
ATOM 1443 O O . LYS A 1 181 ? 21.083 -4.199 -13.302 1.00 73.25 181 LYS A O 1
ATOM 1448 N N . ALA A 1 182 ? 20.244 -4.505 -15.370 1.00 69.25 182 ALA A N 1
ATOM 1449 C CA . ALA A 1 182 ? 19.143 -3.556 -15.256 1.00 69.25 182 ALA A CA 1
ATOM 1450 C C . ALA A 1 182 ? 17.849 -4.137 -15.837 1.00 69.25 182 ALA A C 1
ATOM 1452 O O . ALA A 1 182 ? 17.881 -4.957 -16.759 1.00 69.25 182 ALA A O 1
ATOM 1453 N N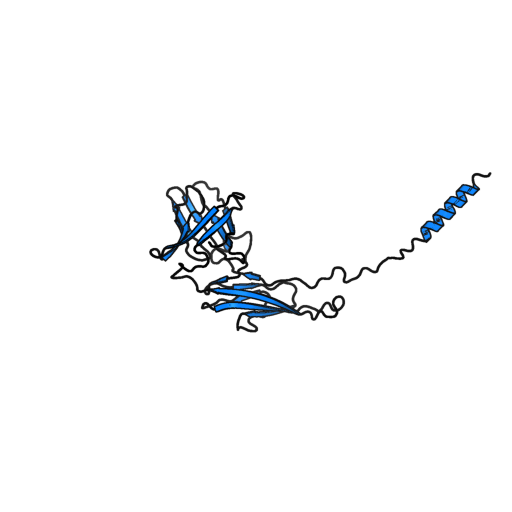 . THR A 1 183 ? 16.710 -3.713 -15.296 1.00 71.12 183 THR A N 1
ATOM 1454 C CA . THR A 1 183 ? 15.405 -3.966 -15.905 1.00 71.12 183 THR A CA 1
ATOM 1455 C C . THR A 1 183 ? 15.259 -3.055 -17.114 1.00 71.12 183 THR A C 1
ATOM 1457 O O . THR A 1 183 ? 15.774 -1.940 -17.143 1.00 71.12 183 THR A O 1
ATOM 1460 N N . TYR A 1 184 ? 14.548 -3.531 -18.120 1.00 74.38 184 TYR A N 1
ATOM 1461 C CA . TYR A 1 184 ? 14.184 -2.782 -19.301 1.00 74.38 184 TYR A CA 1
ATOM 1462 C C . TYR A 1 184 ? 12.699 -2.943 -19.569 1.00 74.38 184 TYR A C 1
ATOM 1464 O O . TYR A 1 184 ? 12.105 -3.974 -19.248 1.00 74.38 184 TYR A O 1
ATOM 1472 N N . ILE A 1 185 ? 12.118 -1.921 -20.180 1.00 76.19 185 ILE A N 1
ATOM 1473 C CA . ILE A 1 185 ? 10.761 -1.945 -20.710 1.00 76.19 185 ILE A CA 1
ATOM 1474 C C . ILE A 1 185 ? 10.809 -1.834 -22.232 1.00 76.19 185 ILE A C 1
ATOM 1476 O O . ILE A 1 185 ? 11.508 -0.982 -22.780 1.00 76.19 185 ILE A O 1
ATOM 1480 N N . LYS A 1 186 ? 10.061 -2.723 -22.885 1.00 77.12 186 LYS A N 1
ATOM 1481 C CA . LYS A 1 186 ? 9.889 -2.833 -24.333 1.00 77.12 186 LYS A CA 1
ATOM 1482 C C . LYS A 1 186 ? 8.486 -2.446 -24.751 1.00 77.12 186 LYS A C 1
ATOM 1484 O O . LYS A 1 186 ? 7.530 -2.703 -24.016 1.00 77.12 186 LYS A O 1
ATOM 1489 N N . ASN A 1 187 ? 8.368 -1.925 -25.972 1.00 75.19 187 ASN A N 1
ATOM 1490 C CA . ASN A 1 187 ? 7.096 -1.593 -26.622 1.00 75.19 187 ASN A CA 1
ATOM 1491 C C . ASN A 1 187 ? 6.262 -0.534 -25.878 1.00 75.19 187 ASN A C 1
ATOM 1493 O O . ASN A 1 187 ? 5.040 -0.476 -26.034 1.00 75.19 187 ASN A O 1
ATOM 1497 N N . LEU A 1 188 ? 6.907 0.337 -25.092 1.00 72.44 188 LEU A N 1
ATOM 1498 C CA . LEU A 1 188 ? 6.252 1.493 -24.481 1.00 72.44 188 LEU A CA 1
ATOM 1499 C C . LEU A 1 188 ? 5.986 2.573 -25.550 1.00 72.44 188 LEU A C 1
ATOM 1501 O O . LEU A 1 188 ? 6.702 3.556 -25.629 1.00 72.44 188 LEU A O 1
ATOM 1505 N N . LEU A 1 189 ? 4.956 2.342 -26.369 1.00 67.75 189 LEU A N 1
ATOM 1506 C CA . LEU A 1 189 ? 4.356 3.204 -27.399 1.00 67.75 189 LEU A CA 1
ATOM 1507 C C . LEU A 1 189 ? 5.253 3.929 -28.421 1.00 67.75 189 LEU A C 1
ATOM 1509 O O . LEU A 1 189 ? 6.364 4.376 -28.188 1.00 67.75 189 LEU A O 1
ATOM 1513 N N . ARG A 1 190 ? 4.675 4.115 -29.611 1.00 56.34 190 ARG A N 1
ATOM 1514 C CA . ARG A 1 190 ? 5.270 4.763 -30.786 1.00 56.34 190 ARG A CA 1
ATOM 1515 C C . ARG A 1 190 ? 5.312 6.282 -30.644 1.00 56.34 190 ARG A C 1
ATOM 1517 O O . ARG A 1 190 ? 4.588 6.993 -31.338 1.00 56.34 190 ARG A O 1
ATOM 1524 N N . THR A 1 191 ? 6.172 6.808 -29.789 1.00 52.75 191 THR A N 1
ATOM 1525 C CA . THR A 1 191 ? 6.785 8.080 -30.174 1.00 52.75 191 THR A CA 1
ATOM 1526 C C . THR A 1 191 ? 8.039 7.727 -30.958 1.00 52.75 191 THR A C 1
ATOM 1528 O O . THR A 1 191 ? 8.759 6.800 -30.592 1.00 52.75 191 THR A O 1
ATOM 1531 N N . ASN A 1 192 ? 8.327 8.449 -32.040 1.00 54.84 192 ASN A N 1
ATOM 1532 C CA . ASN A 1 192 ? 9.569 8.273 -32.808 1.00 54.84 192 ASN A CA 1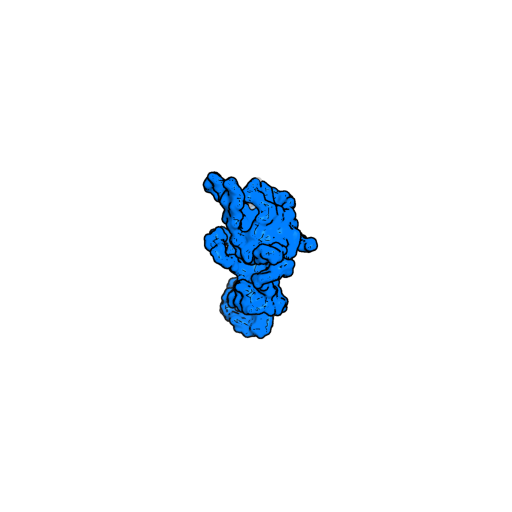
ATOM 1533 C C . ASN A 1 192 ? 10.831 8.516 -31.940 1.00 54.84 192 ASN A C 1
ATOM 1535 O O . ASN A 1 192 ? 11.953 8.356 -32.412 1.00 54.84 192 ASN A O 1
ATOM 1539 N N . CYS A 1 193 ? 10.627 8.918 -30.682 1.00 52.50 193 CYS A N 1
ATOM 1540 C CA . CYS A 1 193 ? 11.614 9.214 -29.664 1.00 52.50 193 CYS A CA 1
ATOM 1541 C C . CYS A 1 193 ? 12.081 8.004 -28.850 1.00 52.50 193 CYS A C 1
ATOM 1543 O O . CYS A 1 193 ? 13.117 8.116 -28.202 1.00 52.50 193 CYS A O 1
ATOM 1545 N N . PHE A 1 194 ? 11.365 6.876 -28.849 1.00 55.06 194 PHE A N 1
ATOM 1546 C CA . PHE A 1 194 ? 11.816 5.692 -28.116 1.00 55.06 194 PHE A CA 1
ATOM 1547 C C . PHE A 1 194 ? 12.740 4.836 -28.996 1.00 55.06 194 PHE A C 1
ATOM 1549 O O . PHE A 1 194 ? 12.494 4.641 -30.190 1.00 55.06 194 PHE A O 1
ATOM 1556 N N . ASP A 1 195 ? 13.839 4.367 -28.412 1.00 51.28 195 ASP A N 1
ATOM 1557 C CA . ASP A 1 195 ? 14.443 3.107 -28.839 1.00 51.28 195 ASP A CA 1
ATOM 1558 C C . ASP A 1 195 ? 13.670 1.969 -28.169 1.00 51.28 195 ASP A C 1
ATOM 1560 O O . ASP A 1 195 ? 13.013 2.186 -27.148 1.00 51.28 195 ASP A O 1
ATOM 1564 N N . ASP A 1 196 ? 13.723 0.773 -28.752 1.00 57.16 196 ASP A N 1
ATOM 1565 C CA . ASP A 1 196 ? 12.885 -0.363 -28.349 1.00 57.16 196 ASP A CA 1
ATOM 1566 C C . ASP A 1 196 ? 13.029 -0.741 -26.860 1.00 57.16 196 ASP A C 1
ATOM 1568 O O . ASP A 1 196 ? 12.116 -1.357 -26.312 1.00 57.16 196 ASP A O 1
ATOM 1572 N N . ASP A 1 197 ? 14.115 -0.315 -26.197 1.00 57.75 197 ASP A N 1
ATOM 1573 C CA . ASP A 1 197 ? 14.476 -0.680 -24.828 1.00 57.75 197 ASP A CA 1
ATOM 1574 C C . ASP A 1 197 ? 14.736 0.563 -23.960 1.00 57.75 197 ASP A C 1
ATOM 1576 O O . ASP A 1 197 ? 15.689 1.314 -24.186 1.00 57.75 197 ASP A O 1
ATOM 1580 N N . ILE A 1 198 ? 13.961 0.744 -22.891 1.00 62.56 198 ILE A N 1
ATOM 1581 C CA . ILE A 1 198 ? 14.196 1.807 -21.904 1.00 62.56 198 ILE A CA 1
ATOM 1582 C C . ILE A 1 198 ? 14.726 1.190 -20.606 1.00 62.56 198 ILE A C 1
ATOM 1584 O O . ILE A 1 198 ? 14.075 0.320 -20.033 1.00 62.56 198 ILE A O 1
ATOM 1588 N N . SER A 1 199 ? 15.891 1.647 -20.131 1.00 55.84 199 SER A N 1
ATOM 1589 C CA . SER A 1 199 ? 16.495 1.170 -18.879 1.00 55.84 199 SER A CA 1
ATOM 1590 C C . SER A 1 199 ? 15.735 1.681 -17.661 1.00 55.84 199 SER A C 1
ATOM 1592 O O . SER A 1 199 ? 15.467 2.872 -17.522 1.00 55.84 199 SER A O 1
ATOM 1594 N N . LEU A 1 200 ? 15.476 0.773 -16.736 1.00 56.91 200 LEU A N 1
ATOM 1595 C CA . LEU A 1 200 ? 14.672 0.950 -15.547 1.00 56.91 200 LEU A CA 1
ATOM 1596 C C . LEU A 1 200 ? 15.600 0.751 -14.317 1.00 56.91 200 LEU A C 1
ATOM 1598 O O . LEU A 1 200 ? 16.199 -0.308 -14.144 1.00 56.91 200 LEU A O 1
ATOM 1602 N N . GLY A 1 201 ? 15.759 1.795 -13.481 1.00 41.59 201 GLY A N 1
ATOM 1603 C CA . GLY A 1 201 ? 16.529 1.796 -12.219 1.00 41.59 201 GLY A CA 1
ATOM 1604 C C . GLY A 1 201 ? 15.922 1.089 -10.979 1.00 41.59 201 GLY A C 1
ATOM 1605 O O . GLY A 1 201 ? 16.602 0.235 -10.421 1.00 41.59 201 GLY A O 1
ATOM 1606 N N . TYR A 1 202 ? 14.689 1.401 -10.524 1.00 44.41 202 TYR A N 1
ATOM 1607 C CA . TYR A 1 202 ? 14.013 0.811 -9.333 1.00 44.41 202 TYR A CA 1
ATOM 1608 C C . TYR A 1 202 ? 12.466 0.832 -9.423 1.00 44.41 202 TYR A C 1
ATOM 1610 O O . TYR A 1 202 ? 11.960 1.579 -10.233 1.00 44.41 202 TYR A O 1
ATOM 1618 N N . ILE A 1 203 ? 11.704 0.119 -8.561 1.00 47.97 203 ILE A N 1
ATOM 1619 C CA . ILE A 1 203 ? 10.203 0.066 -8.549 1.00 47.97 203 ILE A CA 1
ATOM 1620 C C . ILE A 1 203 ? 9.521 1.433 -8.764 1.00 47.97 203 ILE A C 1
ATOM 1622 O O . ILE A 1 203 ? 8.524 1.536 -9.483 1.00 47.97 203 ILE A O 1
ATOM 1626 N N . VAL A 1 204 ? 10.091 2.487 -8.179 1.00 45.03 204 VAL A N 1
ATOM 1627 C CA . VAL A 1 204 ? 9.873 3.868 -8.616 1.00 45.03 204 VAL A CA 1
ATOM 1628 C C . VAL A 1 204 ? 10.989 4.217 -9.590 1.00 45.03 204 VAL A C 1
ATOM 1630 O O . VAL A 1 204 ? 12.115 4.529 -9.193 1.00 45.03 204 VAL A O 1
ATOM 1633 N N . TRP A 1 205 ? 10.700 4.082 -10.876 1.00 53.03 205 TRP A N 1
ATOM 1634 C CA . TRP A 1 205 ? 11.662 4.283 -11.941 1.00 53.03 205 TRP A CA 1
ATOM 1635 C C . TRP A 1 205 ? 11.735 5.773 -12.239 1.00 53.03 205 TRP A C 1
ATOM 1637 O O . TRP A 1 205 ? 10.741 6.401 -12.578 1.00 53.03 205 TRP A O 1
ATOM 1647 N N . ALA A 1 206 ? 12.930 6.336 -12.209 1.00 37.22 206 ALA A N 1
ATOM 1648 C CA . ALA A 1 206 ? 13.239 7.417 -13.124 1.00 37.22 206 ALA A CA 1
ATOM 1649 C C . ALA A 1 206 ? 14.329 6.925 -14.052 1.00 37.22 206 ALA A C 1
ATOM 1651 O O . ALA A 1 206 ? 15.305 6.310 -13.613 1.00 37.22 206 ALA A O 1
ATOM 1652 N N . GLY A 1 207 ? 14.141 7.177 -15.334 1.00 40.50 207 GLY A N 1
ATOM 1653 C CA . GLY A 1 207 ? 15.186 6.993 -16.313 1.00 40.50 207 GLY A CA 1
ATOM 1654 C C . GLY A 1 207 ? 15.227 8.193 -17.236 1.00 40.50 207 GLY A C 1
ATOM 1655 O O . GLY A 1 207 ? 14.237 8.892 -17.453 1.00 40.50 207 GLY A O 1
ATOM 1656 N N . GLN A 1 208 ? 16.415 8.427 -17.769 1.00 38.97 208 GLN A N 1
ATOM 1657 C CA . GLN A 1 208 ? 16.624 9.378 -18.838 1.00 38.97 208 GLN A CA 1
ATOM 1658 C C . GLN A 1 208 ? 16.999 8.571 -20.072 1.00 38.97 208 GLN A C 1
ATOM 1660 O O . GLN A 1 208 ? 17.955 7.793 -20.044 1.00 38.97 208 GLN A O 1
ATOM 1665 N N . GLY A 1 209 ? 16.230 8.732 -21.142 1.00 45.81 209 GLY A N 1
ATOM 1666 C CA . GLY A 1 209 ? 16.596 8.210 -22.447 1.00 45.81 209 GLY A CA 1
ATOM 1667 C C . GLY A 1 209 ? 16.900 9.367 -23.387 1.00 45.81 209 GLY A C 1
ATOM 1668 O O . GLY A 1 209 ? 16.308 10.444 -23.302 1.00 45.81 209 GLY A O 1
ATOM 1669 N N . ARG A 1 210 ? 17.884 9.163 -24.260 1.00 44.66 210 ARG A N 1
ATOM 1670 C CA . ARG A 1 210 ? 18.246 10.136 -25.289 1.00 44.66 210 ARG A CA 1
ATOM 1671 C C . ARG A 1 210 ? 18.231 9.439 -26.632 1.00 44.66 210 ARG A C 1
ATOM 1673 O O . ARG A 1 210 ? 19.010 8.515 -26.845 1.00 44.66 210 ARG A O 1
ATOM 1680 N N . LYS A 1 211 ? 17.389 9.937 -27.531 1.00 50.50 211 LYS A N 1
ATOM 1681 C CA . LYS A 1 211 ? 17.503 9.697 -28.968 1.00 50.50 211 LYS A CA 1
ATOM 1682 C C . LYS A 1 211 ? 17.887 11.017 -29.621 1.00 50.50 211 LYS A C 1
ATOM 1684 O O . LYS A 1 211 ? 17.583 12.072 -29.073 1.00 50.50 211 LYS A O 1
ATOM 1689 N N . THR A 1 212 ? 18.573 10.969 -30.759 1.00 50.50 212 THR A N 1
ATOM 1690 C CA . THR A 1 212 ? 19.192 12.133 -31.425 1.00 50.50 212 THR A CA 1
ATOM 1691 C C . THR A 1 212 ? 18.277 13.352 -31.594 1.00 50.50 212 THR A C 1
ATOM 1693 O O . THR A 1 212 ? 18.793 14.463 -31.629 1.00 50.50 212 THR A O 1
ATOM 1696 N N . ASP A 1 213 ? 16.951 13.163 -31.598 1.00 52.97 213 ASP A N 1
ATOM 1697 C CA . ASP A 1 213 ? 15.955 14.223 -31.805 1.00 52.97 213 ASP A CA 1
ATOM 1698 C C . ASP A 1 213 ? 14.943 14.392 -30.649 1.00 52.97 213 ASP A C 1
ATOM 1700 O O . ASP A 1 213 ? 14.007 15.187 -30.761 1.00 52.97 213 ASP A O 1
ATOM 1704 N N . CYS A 1 214 ? 15.110 13.671 -29.528 1.00 52.16 214 CYS A N 1
ATOM 1705 C CA . CYS A 1 214 ? 14.227 13.770 -28.360 1.00 52.16 214 CYS A CA 1
ATOM 1706 C C . CYS A 1 214 ? 14.993 13.587 -27.038 1.00 52.16 214 CYS A C 1
ATOM 1708 O O . CYS A 1 214 ? 15.691 12.588 -26.836 1.00 52.16 214 CYS A O 1
ATOM 1710 N N . VAL A 1 215 ? 14.808 14.523 -26.105 1.00 49.41 215 VAL A N 1
ATOM 1711 C CA . VAL A 1 215 ? 15.272 14.402 -24.715 1.00 49.41 215 VAL A CA 1
ATOM 1712 C C . VAL A 1 215 ? 14.068 14.025 -23.879 1.00 49.41 215 VAL A C 1
ATOM 1714 O O . VAL A 1 215 ? 13.150 14.817 -23.787 1.00 49.41 215 VAL A O 1
ATOM 1717 N N . PHE A 1 216 ? 14.031 12.853 -23.259 1.00 56.72 216 PHE A N 1
ATOM 1718 C CA . PHE A 1 216 ? 12.907 12.525 -22.389 1.00 56.72 216 PHE A CA 1
ATOM 1719 C C . PHE A 1 216 ? 13.375 12.126 -20.998 1.00 56.72 216 PHE A C 1
ATOM 1721 O O . PHE A 1 216 ? 14.259 11.284 -20.825 1.00 56.72 216 PHE A O 1
ATOM 1728 N N . ASP A 1 217 ? 12.717 12.732 -20.017 1.00 50.69 217 ASP A N 1
ATOM 1729 C CA . ASP A 1 217 ? 12.784 12.352 -18.618 1.00 50.69 217 ASP A CA 1
ATOM 1730 C C . ASP A 1 217 ? 11.479 11.634 -18.287 1.00 50.69 217 ASP A C 1
ATOM 1732 O O . ASP A 1 217 ? 10.420 12.259 -18.237 1.00 50.69 217 ASP A O 1
ATOM 1736 N N . PHE A 1 218 ? 11.533 10.323 -18.066 1.00 53.12 218 PHE A N 1
ATOM 1737 C CA . PHE A 1 218 ? 10.353 9.569 -17.662 1.00 53.12 218 PHE A CA 1
ATOM 1738 C C . PHE A 1 218 ? 10.471 9.151 -16.196 1.00 53.12 218 PHE A C 1
ATOM 1740 O O . PHE A 1 218 ? 11.519 8.677 -15.755 1.00 53.12 218 PHE A O 1
ATOM 1747 N N . ILE A 1 219 ? 9.373 9.292 -15.449 1.00 50.53 219 ILE A N 1
ATOM 1748 C CA . ILE A 1 219 ? 9.212 8.642 -14.147 1.00 50.53 219 ILE A CA 1
ATOM 1749 C C . ILE A 1 219 ? 8.209 7.507 -14.299 1.00 50.53 219 ILE A C 1
ATOM 1751 O O . ILE A 1 219 ? 7.032 7.703 -14.019 1.00 50.53 219 ILE A O 1
ATOM 1755 N N . ALA A 1 220 ? 8.652 6.326 -14.715 1.00 52.03 220 ALA A N 1
ATOM 1756 C CA . ALA A 1 220 ? 7.777 5.164 -14.643 1.00 52.03 220 ALA A CA 1
ATOM 1757 C C . ALA A 1 220 ? 7.632 4.763 -13.174 1.00 52.03 220 ALA A C 1
ATOM 1759 O O . ALA A 1 220 ? 8.617 4.596 -12.482 1.00 52.03 220 ALA A O 1
ATOM 1760 N N . GLN A 1 221 ? 6.433 4.563 -12.652 1.00 54.22 221 GLN A N 1
ATOM 1761 C CA . GLN A 1 221 ? 6.297 3.998 -11.313 1.00 54.22 221 GLN A CA 1
ATOM 1762 C C . GLN A 1 221 ? 5.403 2.789 -11.370 1.00 54.22 221 GLN A C 1
ATOM 1764 O O . GLN A 1 221 ? 4.204 2.924 -11.564 1.00 54.22 221 GLN A O 1
ATOM 1769 N N . THR A 1 222 ? 6.004 1.617 -11.202 1.00 52.81 222 THR A N 1
ATOM 1770 C CA . THR A 1 222 ? 5.277 0.360 -11.288 1.00 52.81 222 THR A CA 1
ATOM 1771 C C . THR A 1 222 ? 4.805 -0.021 -9.901 1.00 52.81 222 THR A C 1
ATOM 1773 O O . THR A 1 222 ? 5.600 -0.445 -9.068 1.00 52.81 222 THR A O 1
ATOM 1776 N N . PHE A 1 223 ? 3.512 0.098 -9.662 1.00 54.41 223 PHE A N 1
ATOM 1777 C CA . PHE A 1 223 ? 2.875 -0.558 -8.529 1.00 54.41 223 PHE A CA 1
ATOM 1778 C C . PHE A 1 223 ? 2.426 -1.926 -8.997 1.00 54.41 223 PHE A C 1
ATOM 1780 O O . PHE A 1 223 ? 1.915 -2.024 -10.106 1.00 54.41 223 PHE A O 1
ATOM 1787 N N . VAL A 1 224 ? 2.616 -2.957 -8.182 1.00 54.31 224 VAL A N 1
ATOM 1788 C CA . VAL A 1 224 ? 1.853 -4.193 -8.343 1.00 54.31 224 VAL A CA 1
ATOM 1789 C C . VAL A 1 224 ? 0.623 -4.004 -7.469 1.00 54.31 224 VAL A C 1
ATOM 1791 O O . VAL A 1 224 ? 0.755 -3.916 -6.250 1.00 54.31 224 VAL A O 1
ATOM 1794 N N . ASP A 1 225 ? -0.538 -3.821 -8.092 1.00 51.31 225 ASP A N 1
ATOM 1795 C CA . ASP A 1 225 ? -1.801 -3.746 -7.360 1.00 51.31 225 ASP A CA 1
ATOM 1796 C C . ASP A 1 225 ? -2.493 -5.116 -7.251 1.00 51.31 225 ASP A C 1
ATOM 1798 O O . ASP A 1 225 ? -2.092 -6.111 -7.863 1.00 51.31 225 ASP A O 1
ATOM 1802 N N . ASN A 1 226 ? -3.602 -5.110 -6.507 1.00 48.09 226 ASN A N 1
ATOM 1803 C CA . ASN A 1 226 ? -4.503 -6.229 -6.220 1.00 48.09 226 ASN A CA 1
ATOM 1804 C C . ASN A 1 226 ? -5.113 -6.958 -7.442 1.00 48.09 226 ASN A C 1
ATOM 1806 O O . ASN A 1 226 ? -5.957 -7.842 -7.259 1.00 48.09 226 ASN A O 1
ATOM 1810 N N . LYS A 1 227 ? -4.746 -6.601 -8.679 1.00 52.44 227 LYS A N 1
ATOM 1811 C CA . LYS A 1 227 ? -5.270 -7.203 -9.916 1.00 52.44 227 LYS A CA 1
ATOM 1812 C C . LYS A 1 227 ? -4.196 -7.696 -10.875 1.00 52.44 227 LYS A C 1
ATOM 1814 O O . LYS A 1 227 ? -4.543 -7.980 -12.022 1.00 52.44 227 LYS A O 1
ATOM 1819 N N . ASP A 1 228 ? -2.940 -7.784 -10.434 1.00 59.50 228 ASP A N 1
ATOM 1820 C CA . ASP A 1 228 ? -1.808 -7.834 -11.356 1.00 59.50 228 ASP A CA 1
ATOM 1821 C C . ASP A 1 228 ? -1.957 -6.663 -12.341 1.00 59.50 228 ASP A C 1
ATOM 1823 O O . ASP A 1 228 ? -2.201 -6.833 -13.532 1.00 59.50 228 ASP A O 1
ATOM 1827 N N . SER A 1 229 ? -1.926 -5.432 -11.843 1.00 60.84 229 SER A N 1
ATOM 1828 C CA . SER A 1 229 ? -1.859 -4.247 -12.692 1.00 60.84 229 SER A CA 1
ATOM 1829 C C . SER A 1 229 ? -0.579 -3.482 -12.421 1.00 60.84 229 SER A C 1
ATOM 1831 O O . SER A 1 229 ? -0.053 -3.519 -11.313 1.00 60.84 229 SER A O 1
ATOM 1833 N N . ILE A 1 230 ? -0.079 -2.825 -13.465 1.00 68.19 230 ILE A N 1
ATOM 1834 C CA . ILE A 1 230 ? 1.060 -1.923 -13.442 1.00 68.19 230 ILE A CA 1
ATOM 1835 C C . ILE A 1 230 ? 0.600 -0.567 -13.967 1.00 68.19 230 ILE A C 1
ATOM 1837 O O . ILE A 1 230 ? 0.214 -0.403 -15.122 1.00 68.19 230 ILE A O 1
ATOM 1841 N N . VAL A 1 231 ? 0.708 0.466 -13.145 1.00 69.06 231 VAL A N 1
ATOM 1842 C CA . VAL A 1 231 ? 0.605 1.841 -13.647 1.00 69.06 231 VAL A CA 1
ATOM 1843 C C . VAL A 1 231 ? 1.976 2.266 -14.176 1.00 69.06 231 VAL A C 1
ATOM 1845 O O . VAL A 1 231 ? 2.996 1.838 -13.654 1.00 69.06 231 VAL A O 1
ATOM 1848 N N . ILE A 1 232 ? 2.021 3.047 -15.252 1.00 69.31 232 ILE A N 1
ATOM 1849 C CA . ILE A 1 232 ? 3.243 3.681 -15.753 1.00 69.31 232 ILE A CA 1
ATOM 1850 C C . ILE A 1 232 ? 2.884 5.113 -16.111 1.00 69.31 232 ILE A C 1
ATOM 1852 O O . ILE A 1 232 ? 2.252 5.377 -17.134 1.00 69.31 232 ILE A O 1
ATOM 1856 N N . ASP A 1 233 ? 3.326 6.045 -15.287 1.00 65.00 233 ASP A N 1
ATOM 1857 C CA . ASP A 1 233 ? 3.314 7.452 -15.655 1.00 65.00 233 ASP A CA 1
ATOM 1858 C C . ASP A 1 233 ? 4.612 7.773 -16.400 1.00 65.00 233 ASP A C 1
ATOM 1860 O O . ASP A 1 233 ? 5.643 7.159 -16.158 1.00 65.00 233 ASP A O 1
ATOM 1864 N N . TYR A 1 234 ? 4.587 8.667 -17.383 1.00 63.75 234 TYR A N 1
ATOM 1865 C CA . TYR A 1 234 ? 5.826 9.219 -17.915 1.00 63.75 234 TYR A CA 1
ATOM 1866 C C . TYR A 1 234 ? 5.628 10.613 -18.492 1.00 63.75 234 TYR A C 1
ATOM 1868 O O . TYR A 1 234 ? 4.522 11.058 -18.808 1.00 63.75 234 TYR A O 1
ATOM 1876 N N . ARG A 1 235 ? 6.749 11.309 -18.654 1.00 62.34 235 ARG A N 1
ATOM 1877 C CA . ARG A 1 235 ? 6.827 12.595 -19.327 1.00 62.34 235 ARG A CA 1
ATOM 1878 C C . ARG A 1 235 ? 7.767 12.446 -20.517 1.00 62.34 235 ARG A C 1
ATOM 1880 O O . ARG A 1 235 ? 8.776 11.755 -20.445 1.00 62.34 235 ARG A O 1
ATOM 1887 N N . VAL A 1 236 ? 7.394 13.041 -21.641 1.00 58.06 236 VAL A N 1
ATOM 1888 C CA . VAL A 1 236 ? 8.285 13.172 -22.799 1.00 58.06 236 VAL A CA 1
ATOM 1889 C C . VAL A 1 236 ? 8.515 14.655 -22.991 1.00 58.06 236 VAL A C 1
ATOM 1891 O O . VAL A 1 236 ? 7.555 15.418 -23.116 1.00 58.06 236 VAL A O 1
ATOM 1894 N N . GLU A 1 237 ? 9.778 15.073 -22.984 1.00 55.25 237 GLU A N 1
ATOM 1895 C CA . GLU A 1 237 ? 10.134 16.420 -23.410 1.00 55.25 237 GLU A CA 1
ATOM 1896 C C . GLU A 1 237 ? 10.451 16.363 -24.917 1.00 55.25 237 GLU A C 1
ATOM 1898 O O . GLU A 1 237 ? 11.219 15.541 -25.411 1.00 55.25 237 GLU A O 1
ATOM 1903 N N . GLY A 1 238 ? 9.736 17.151 -25.713 1.00 54.44 238 GLY A N 1
ATOM 1904 C CA . GLY A 1 238 ? 10.006 17.264 -27.144 1.00 54.44 238 GLY A CA 1
ATOM 1905 C C . GLY A 1 238 ? 10.968 18.420 -27.429 1.00 54.44 238 GLY A C 1
ATOM 1906 O O . GLY A 1 238 ? 11.156 19.285 -26.576 1.00 54.44 238 GLY A O 1
ATOM 1907 N N . PRO A 1 239 ? 11.501 18.533 -28.659 1.00 51.25 239 PRO A N 1
ATOM 1908 C CA . PRO A 1 239 ? 12.232 19.726 -29.105 1.00 51.25 239 PRO A CA 1
ATOM 1909 C C . PRO A 1 239 ? 11.365 21.006 -29.152 1.00 51.25 239 PRO A C 1
ATOM 1911 O O . PRO A 1 239 ? 11.879 22.095 -29.393 1.00 51.25 239 PRO A O 1
ATOM 1914 N N . SER A 1 240 ? 10.053 20.894 -28.917 1.00 49.00 240 SER A N 1
ATOM 1915 C CA . SER A 1 240 ? 9.106 22.004 -28.763 1.00 49.00 240 SER A CA 1
ATOM 1916 C C . SER A 1 240 ? 8.625 22.069 -27.303 1.00 49.00 240 SER A C 1
ATOM 1918 O O . SER A 1 240 ? 8.340 21.015 -26.734 1.00 49.00 240 SER A O 1
ATOM 1920 N N . PRO A 1 241 ? 8.480 23.262 -26.688 1.00 46.25 241 PRO A N 1
ATOM 1921 C CA . PRO A 1 241 ? 8.274 23.456 -25.241 1.00 46.25 241 PRO A CA 1
ATOM 1922 C C . PRO A 1 241 ? 6.905 23.002 -24.692 1.00 46.25 241 PRO A C 1
ATOM 1924 O O . PRO A 1 241 ? 6.498 23.413 -23.605 1.00 46.25 241 PRO A O 1
ATOM 1927 N N . GLN A 1 242 ? 6.167 22.164 -25.418 1.00 52.84 242 GLN A N 1
ATOM 1928 C CA . GLN A 1 242 ? 4.930 21.572 -24.926 1.00 52.84 242 GLN A CA 1
ATOM 1929 C C . GLN A 1 242 ? 5.255 20.298 -24.149 1.00 52.84 242 GLN A C 1
ATOM 1931 O O . GLN A 1 242 ? 5.414 19.219 -24.713 1.00 52.84 242 GLN A O 1
ATOM 1936 N N . TYR A 1 243 ? 5.356 20.437 -22.830 1.00 54.16 243 TYR A N 1
ATOM 1937 C CA . TYR A 1 243 ? 5.423 19.296 -21.929 1.00 54.16 243 TYR A CA 1
ATOM 1938 C C . TYR A 1 243 ? 4.082 18.565 -21.946 1.00 54.16 243 TYR A C 1
ATOM 1940 O O . TYR A 1 243 ? 3.084 19.079 -21.440 1.00 54.16 243 TYR A O 1
ATOM 1948 N N . LEU A 1 244 ? 4.057 17.364 -22.516 1.00 57.06 244 LEU A N 1
ATOM 1949 C CA . LEU A 1 244 ? 2.902 16.482 -22.428 1.00 57.06 244 LEU A CA 1
ATOM 1950 C C . LEU A 1 244 ? 3.183 15.441 -21.346 1.00 57.06 244 LEU A C 1
ATOM 1952 O O . LEU A 1 244 ? 4.091 14.617 -21.464 1.00 57.06 244 LEU A O 1
ATOM 1956 N N . TRP A 1 245 ? 2.413 15.519 -20.263 1.00 57.31 245 TRP A N 1
ATOM 1957 C CA . TRP A 1 245 ? 2.308 14.424 -19.310 1.00 57.31 245 TRP A CA 1
ATOM 1958 C C . TRP A 1 245 ? 1.401 13.367 -19.914 1.00 57.31 245 TRP A C 1
ATOM 1960 O O . TRP A 1 245 ? 0.262 13.663 -20.278 1.00 57.31 245 TRP A O 1
ATOM 1970 N N . THR A 1 246 ? 1.907 12.143 -20.004 1.00 58.88 246 THR A N 1
ATOM 1971 C CA . THR A 1 246 ? 1.141 11.016 -20.517 1.00 58.88 246 THR A CA 1
ATOM 1972 C C . THR A 1 246 ? 1.124 9.916 -19.471 1.00 58.88 246 THR A C 1
ATOM 1974 O O . THR A 1 246 ? 2.152 9.356 -19.100 1.00 58.88 246 THR A O 1
ATOM 1977 N N . ARG A 1 247 ? -0.081 9.605 -18.993 1.00 62.12 247 ARG A N 1
ATOM 1978 C CA . ARG A 1 247 ? -0.333 8.498 -18.072 1.00 62.12 247 ARG A CA 1
ATOM 1979 C C . ARG A 1 247 ? -0.756 7.255 -18.837 1.00 62.12 247 ARG A C 1
ATOM 1981 O O . ARG A 1 247 ? -1.655 7.309 -19.683 1.00 62.12 247 ARG A O 1
ATOM 1988 N N . TYR A 1 248 ? -0.170 6.125 -18.466 1.00 60.41 248 TYR A N 1
ATOM 1989 C CA . TYR A 1 248 ? -0.634 4.808 -18.865 1.00 60.41 248 TYR A CA 1
ATOM 1990 C C . TYR A 1 248 ? -1.002 3.998 -17.645 1.00 60.41 248 TYR A C 1
ATOM 1992 O O . TYR A 1 248 ? -0.281 3.936 -16.653 1.00 60.41 248 TYR A O 1
ATOM 2000 N N . ARG A 1 249 ? -2.136 3.319 -17.741 1.00 60.91 249 ARG A N 1
ATOM 2001 C CA . ARG A 1 249 ? -2.519 2.320 -16.761 1.00 60.91 249 ARG A CA 1
ATOM 2002 C C . ARG A 1 249 ? -2.534 0.978 -17.469 1.00 60.91 249 ARG A C 1
ATOM 2004 O O . ARG A 1 249 ? -3.497 0.639 -18.149 1.00 60.91 249 ARG A O 1
ATOM 2011 N N . PHE A 1 250 ? -1.472 0.205 -17.292 1.00 62.66 250 PHE A N 1
ATOM 2012 C CA . PHE A 1 250 ? -1.441 -1.159 -17.787 1.00 62.66 250 PHE A CA 1
ATOM 2013 C C . PHE A 1 250 ? -2.149 -2.061 -16.782 1.00 62.66 250 PHE A C 1
ATOM 2015 O O . PHE A 1 250 ? -1.652 -2.361 -15.708 1.00 62.66 250 PHE A O 1
ATOM 2022 N N . THR A 1 251 ? -3.357 -2.486 -17.117 1.00 54.97 251 THR A N 1
ATOM 2023 C CA . THR A 1 251 ? -4.079 -3.486 -16.329 1.00 54.97 251 THR A CA 1
ATOM 2024 C C . THR A 1 251 ? -4.020 -4.806 -17.063 1.00 54.97 251 THR A C 1
ATOM 2026 O O . THR A 1 251 ? -4.759 -5.012 -18.022 1.00 54.97 251 THR A O 1
ATOM 2029 N N . GLY A 1 252 ? -3.100 -5.680 -16.655 1.00 52.16 252 GLY A N 1
ATOM 2030 C CA . GLY A 1 252 ? -2.757 -6.847 -17.452 1.00 52.16 252 GLY A CA 1
ATOM 2031 C C . GLY A 1 252 ? -2.407 -8.052 -16.610 1.00 52.16 252 GLY A C 1
ATOM 2032 O O . GLY A 1 252 ? -1.467 -8.018 -15.838 1.00 52.16 252 GLY A O 1
ATOM 2033 N N . LYS A 1 253 ? -3.087 -9.172 -16.851 1.00 51.47 253 LYS A N 1
ATOM 2034 C CA . LYS A 1 253 ? -2.631 -10.460 -16.329 1.00 51.47 253 LYS A CA 1
ATOM 2035 C C . LYS A 1 253 ? -1.241 -10.780 -16.875 1.00 51.47 253 LYS A C 1
ATOM 2037 O O . LYS A 1 253 ? -1.030 -10.714 -18.087 1.00 51.47 253 LYS A O 1
ATOM 2042 N N . ARG A 1 254 ? -0.339 -11.188 -15.983 1.00 54.41 254 ARG A N 1
ATOM 2043 C CA . ARG A 1 254 ? 0.922 -11.837 -16.343 1.00 54.41 254 ARG A CA 1
ATOM 2044 C C . ARG A 1 254 ? 0.606 -13.106 -17.145 1.00 54.41 254 ARG A C 1
ATOM 2046 O O . ARG A 1 254 ? -0.112 -13.971 -16.641 1.00 54.41 254 ARG A O 1
ATOM 2053 N N . ASN A 1 255 ? 1.096 -13.186 -18.382 1.00 50.47 255 ASN A N 1
ATOM 2054 C CA . ASN A 1 255 ? 1.124 -14.444 -19.140 1.00 50.47 255 ASN A CA 1
ATOM 2055 C C . ASN A 1 255 ? 2.252 -15.348 -18.640 1.00 50.47 255 ASN A C 1
ATOM 2057 O O . ASN A 1 255 ? 3.320 -14.800 -18.272 1.00 50.47 255 ASN A O 1
#

pLDDT: mean 71.57, std 17.36, range [37.22, 98.38]

Radius of gyration: 30.34 Å; chains: 1; bounding box: 111×46×55 Å

Sequence (255 aa):
MKKLSVLLILCTVSLFFLQNCKDKDSVKPNPCADKQIPLGDIILAEKPGLFADWYKGEKEFFEVDKINDYLTLHMIGPPGYKSYRWSIGSMIDYSTKQNAVINFDKPEGLLKVRLIATRTPMTDCFPNDDGVDTFVKSIDVIKNWNGNQANSPITGTWKGNSTQFGDTLYEVSFYYDTIKKATYIKNLLRTNCFDDDISLGYIVWAGQGRKTDCVFDFIAQTFVDNKDSIVIDYRVEGPSPQYLWTRYRFTGKRN